Protein AF-A0AAZ1WVH1-F1 (afdb_monomer)

Nearest PDB structures (foldseek):
  5j67-assembly4_D  TM=9.670E-01  e=4.099E-16  Homo sapiens
  5j67-assembly2_B  TM=9.734E-01  e=7.441E-16  Homo sapiens
  5j67-assembly3_C  TM=9.532E-01  e=3.360E-16  Homo sapiens

Mean predicted aligned error: 15.6 Å

Sequence (245 aa):
MPHITPLSPPKTPPEATEQGIGGGGRRELKSLPFISYLSALQKSQLLSDDMVNGVEIRCEEKGSCPAGCHLCRSGNGRTGEQPSPIPVLLEVSRVVPLYSLVQDNITKEALKSATMSSYWCAGKGDVIDNWCRCDLSAFSKDGLPNCSPLRQPILRLSPYLEPSSTMVALEWMDVEPLIGCKVSDYIIQHKRVEDPSEVMYCWNTDEPCFRSSWSERLLFFQNGDEAMSERKMRDFTDRYKNKDV

Radius of gyration: 32.15 Å; Cα contacts (8 Å, |Δi|>4): 216; chains: 1; bounding box: 96×82×67 Å

InterPro domains:
  IPR026995 Astrotactin [PTHR16592] (23-198)
  IPR045574 Astrotactin-1/2, Fn3 domain [PF19743] (151-199)

Organism: Oreochromis aureus (NCBI:txid47969)

Solvent-accessible surface area (backbone atoms only — not comparable to full-atom values): 16494 Å² total; per-residue (Å²): 137,87,89,84,83,86,83,81,84,84,79,87,80,81,92,79,80,92,77,92,78,88,87,77,84,83,72,72,87,69,85,70,56,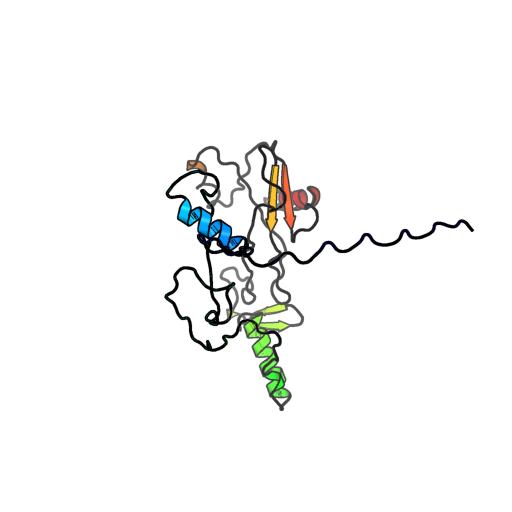67,70,58,49,52,53,49,49,62,69,54,44,86,73,68,76,74,88,63,64,91,69,81,91,86,85,85,81,86,52,60,54,39,63,90,46,78,85,68,58,62,94,74,85,73,85,61,79,34,88,72,50,70,87,57,92,84,77,84,92,77,87,77,67,73,48,75,76,47,84,53,67,68,62,20,53,53,45,45,50,51,50,48,6,44,73,39,9,68,60,32,26,46,70,52,95,54,31,49,51,52,40,87,90,25,43,46,98,87,69,44,83,55,19,32,81,80,59,84,69,61,80,40,71,35,94,88,45,82,69,54,100,46,37,44,38,38,31,34,56,80,55,59,51,92,46,25,53,77,75,88,78,84,92,83,84,78,78,90,77,91,51,86,81,64,64,68,66,61,80,78,45,101,59,81,74,78,82,79,90,80,87,55,53,77,43,44,23,59,70,82,48,77,69,60,51,70,68,67,52,45,59,57,55,54,63,65,70,69,67,84,122

Secondary structure (DSSP, 8-state):
----PPPPPPPPPPP--------S------PPPHHHHHHHHHHHTTSS-GGGTT-------SSPPPTT-SSS--TT--S---SSPPP----------GGGG--SHHHHHHHHHHHHHHHHSTTSEEEETTEEEE-GGGB-TTS-B-SSPPPPP--EE-TTS--BTTEEEEEE-----SSS-------------SSGGGGGGGSSSSS--------SEEEEEETT-SPPPHHHHHHHHHHHHT---

pLDDT: mean 73.43, std 22.88, range [30.41, 97.62]

Foldseek 3Di:
DDDDDDDDDDDDDDDDDDDDDDDDDPPDPPDDDPVRVLVVCVVVVVPDDCPSPPDDDDDDDDWDDELPDPPPDDPVPPPDNDNDTDDGDDDDPDDDDPLVVDPDPVVSVVVVQQVCLCPAQVSQATFDPQETDGHPVQADPVRHGRRGPQDDWDKDWDPVDDDDPAETEIETEDRDDSGYDDDPDDDDDDDDDPDPVCPPPCPPDPDRPDDDDGRHDYWYDYPNDPTDDVVVVVVVVVVVVPPPD

Structure (mmCIF, N/CA/C/O backbone):
data_AF-A0AAZ1WVH1-F1
#
_entry.id   AF-A0AAZ1WVH1-F1
#
loop_
_atom_site.group_PDB
_atom_site.id
_atom_site.type_symbol
_atom_site.label_atom_id
_atom_site.label_alt_id
_atom_site.label_comp_id
_atom_site.label_asym_id
_atom_site.label_entity_id
_atom_site.label_seq_id
_atom_site.pdbx_PDB_ins_code
_atom_site.Cartn_x
_atom_site.Cartn_y
_atom_site.Cartn_z
_atom_site.occupancy
_atom_site.B_iso_or_equiv
_atom_site.auth_seq_id
_atom_site.auth_comp_id
_atom_site.auth_asym_id
_atom_site.auth_atom_id
_atom_site.pdbx_PDB_model_num
ATOM 1 N N . MET A 1 1 ? -21.947 -58.838 19.245 1.00 44.97 1 MET A N 1
ATOM 2 C CA . MET A 1 1 ? -23.117 -58.620 20.128 1.00 44.97 1 MET A CA 1
ATOM 3 C C . MET A 1 1 ? -22.647 -57.765 21.295 1.00 44.97 1 MET A C 1
ATOM 5 O O . MET A 1 1 ? -21.579 -58.082 21.806 1.00 44.97 1 MET A O 1
ATOM 9 N N . PRO A 1 2 ? -23.320 -56.641 21.600 1.00 34.97 2 PRO A N 1
ATOM 10 C CA . PRO A 1 2 ? -24.734 -56.611 21.981 1.00 34.97 2 PRO A CA 1
ATOM 11 C C . PRO A 1 2 ? -25.662 -55.816 21.044 1.00 34.97 2 PRO A C 1
ATOM 13 O O . PRO A 1 2 ? -25.228 -55.007 20.231 1.00 34.97 2 PRO A O 1
ATOM 16 N N . HIS A 1 3 ? -26.950 -56.135 21.183 1.00 32.94 3 HIS A N 1
ATOM 17 C CA . HIS A 1 3 ? -28.139 -55.509 20.601 1.00 32.94 3 HIS A CA 1
ATOM 18 C C . HIS A 1 3 ? -28.496 -54.197 21.307 1.00 32.94 3 HIS A C 1
ATOM 20 O O . HIS A 1 3 ? -28.507 -54.195 22.534 1.00 32.94 3 HIS A O 1
ATOM 26 N N . ILE A 1 4 ? -28.952 -53.183 20.556 1.00 37.81 4 ILE A N 1
ATOM 27 C CA . ILE A 1 4 ? -30.008 -52.248 20.992 1.00 37.81 4 ILE A CA 1
ATOM 28 C C . ILE A 1 4 ? -30.896 -51.908 19.781 1.00 37.81 4 ILE A C 1
ATOM 30 O O . ILE A 1 4 ? -30.413 -51.531 18.716 1.00 37.81 4 ILE A O 1
ATOM 34 N N . THR A 1 5 ? -32.199 -52.106 19.959 1.00 41.28 5 THR A N 1
ATOM 35 C CA . THR A 1 5 ? -33.291 -51.955 18.987 1.00 41.28 5 THR A CA 1
ATOM 36 C C . THR A 1 5 ? -33.707 -50.482 18.831 1.00 41.28 5 THR A C 1
ATOM 38 O O . THR A 1 5 ? -33.878 -49.816 19.853 1.00 41.28 5 THR A O 1
ATOM 41 N N . PRO A 1 6 ? -33.946 -49.952 17.615 1.00 38.84 6 PRO A N 1
ATOM 42 C CA . PRO A 1 6 ? -34.505 -48.609 17.450 1.00 38.84 6 PRO A CA 1
ATOM 43 C C . PRO A 1 6 ? -36.016 -48.575 17.721 1.00 38.84 6 PRO A C 1
ATOM 45 O O . PRO A 1 6 ? -36.785 -49.341 17.139 1.00 38.84 6 PRO A O 1
ATOM 48 N N . LEU A 1 7 ? -36.425 -47.661 18.601 1.00 37.22 7 LEU A N 1
ATOM 49 C CA . LEU A 1 7 ? -37.814 -47.314 18.903 1.00 37.22 7 LEU A CA 1
ATOM 50 C C . LEU A 1 7 ? -38.472 -46.585 17.719 1.00 37.22 7 LEU A C 1
ATOM 52 O O . LEU A 1 7 ? -37.896 -45.684 17.113 1.00 37.22 7 LEU A O 1
ATOM 56 N N . SER A 1 8 ? -39.700 -46.997 17.418 1.00 44.59 8 SER A N 1
ATOM 57 C CA . SER A 1 8 ? -40.592 -46.484 16.375 1.00 44.59 8 SER A CA 1
ATOM 58 C C . SER A 1 8 ? -40.999 -45.010 16.564 1.00 44.59 8 SER A C 1
ATOM 60 O O . SER A 1 8 ? -41.117 -44.552 17.704 1.00 44.59 8 SER A O 1
ATOM 62 N N . PRO A 1 9 ? -41.279 -44.274 15.468 1.00 42.91 9 PRO A N 1
ATOM 63 C CA . PRO A 1 9 ? -41.595 -42.849 15.518 1.00 42.91 9 PRO A CA 1
ATOM 64 C C . PRO A 1 9 ? -42.998 -42.569 16.093 1.00 42.91 9 PRO A C 1
ATOM 66 O O . PRO A 1 9 ? -43.942 -43.318 15.817 1.00 42.91 9 PRO A O 1
ATOM 69 N N . PRO A 1 10 ? -43.171 -41.483 16.869 1.00 38.56 10 PRO A N 1
ATOM 70 C CA . PRO A 1 10 ? -44.477 -41.054 17.348 1.00 38.56 10 PRO A CA 1
ATOM 71 C C . PRO A 1 10 ? -45.335 -40.436 16.231 1.00 38.56 10 PRO A C 1
ATOM 73 O O . PRO A 1 10 ? -44.847 -39.810 15.293 1.00 38.56 10 PRO A O 1
ATOM 76 N N . LYS A 1 11 ? -46.642 -40.665 16.377 1.00 39.91 11 LYS A N 1
ATOM 77 C CA . LYS A 1 11 ? -47.747 -40.396 15.447 1.00 39.91 11 LYS A CA 1
ATOM 78 C C . LYS A 1 11 ? -47.922 -38.909 15.110 1.00 39.91 11 LYS A C 1
ATOM 80 O O . LYS A 1 11 ? -47.805 -38.051 15.981 1.00 39.91 11 LYS A O 1
ATOM 85 N N . THR A 1 12 ? -48.302 -38.641 13.863 1.00 39.22 12 THR A N 1
ATOM 86 C CA . THR A 1 12 ? -48.814 -37.354 13.373 1.00 39.22 12 THR A CA 1
ATOM 87 C C . THR A 1 12 ? -50.104 -36.945 14.105 1.00 39.22 12 THR A C 1
ATOM 89 O O . THR A 1 12 ? -51.026 -37.760 14.198 1.00 39.22 12 THR A O 1
ATOM 92 N N . PRO A 1 13 ? -50.214 -35.702 14.608 1.00 36.41 13 PRO A N 1
ATOM 93 C CA . PRO A 1 13 ? -51.485 -35.121 15.034 1.00 36.41 13 PRO A CA 1
ATOM 94 C C . PRO A 1 13 ? -52.274 -34.522 13.849 1.00 36.41 13 PRO A C 1
ATOM 96 O O . PRO A 1 13 ? -51.690 -34.257 12.796 1.00 36.41 13 PRO A O 1
ATOM 99 N N . PRO A 1 14 ? -53.599 -34.335 14.007 1.00 35.44 14 PRO A N 1
ATOM 100 C CA . PRO A 1 14 ? -54.533 -34.135 12.906 1.00 35.44 14 PRO A CA 1
ATOM 101 C C . PRO A 1 14 ? -54.567 -32.696 12.384 1.00 35.44 14 PRO A C 1
ATOM 103 O O . PRO A 1 14 ? -54.296 -31.732 13.099 1.00 35.44 14 PRO A O 1
ATOM 106 N N . GLU A 1 15 ? -54.964 -32.592 11.120 1.00 31.33 15 GLU A N 1
ATOM 107 C CA . GLU A 1 15 ? -55.335 -31.373 10.411 1.00 31.33 15 GLU A CA 1
ATOM 108 C C . GLU A 1 15 ? -56.476 -30.654 11.151 1.00 31.33 15 GLU A C 1
ATOM 110 O O . GLU A 1 15 ? -57.548 -31.222 11.369 1.00 31.33 15 GLU A O 1
ATOM 115 N N . ALA A 1 16 ? -56.226 -29.412 11.575 1.00 31.92 16 ALA A N 1
ATOM 116 C CA . ALA A 1 16 ? -57.221 -28.537 12.179 1.00 31.92 16 ALA A CA 1
ATOM 117 C C . ALA A 1 16 ? -57.517 -27.381 11.220 1.00 31.92 16 ALA A C 1
ATOM 119 O O . ALA A 1 16 ? -56.652 -26.576 10.879 1.00 31.92 16 ALA A O 1
ATOM 120 N N . THR A 1 17 ? -58.773 -27.373 10.801 1.00 32.91 17 THR A N 1
ATOM 121 C CA . THR A 1 17 ? -59.491 -26.430 9.951 1.00 32.91 17 THR A CA 1
ATOM 122 C C . THR A 1 17 ? -59.239 -24.955 10.256 1.00 32.91 17 THR A C 1
ATOM 124 O O . THR A 1 17 ? -59.188 -24.515 11.403 1.00 32.91 17 THR A O 1
ATOM 127 N N . GLU A 1 18 ? -59.187 -24.201 9.165 1.00 38.22 18 GLU A N 1
ATOM 128 C CA . GLU A 1 18 ? -59.219 -22.751 9.05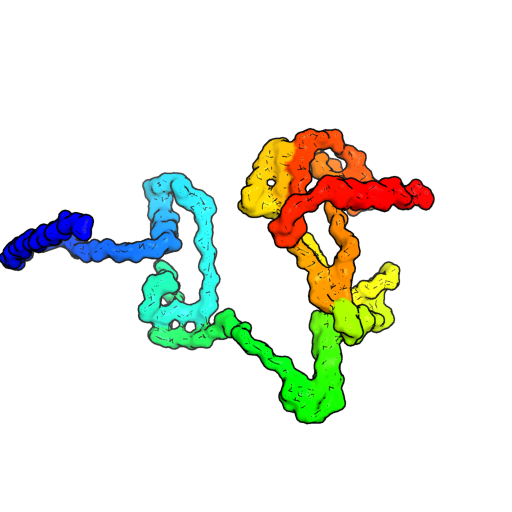2 1.00 38.22 18 GLU A CA 1
ATOM 129 C C . GLU A 1 18 ? -60.408 -22.132 9.817 1.00 38.22 18 GLU A C 1
ATOM 131 O O . GLU A 1 18 ? -61.570 -22.405 9.518 1.00 38.22 18 GLU A O 1
ATOM 136 N N . GLN A 1 19 ? -60.123 -21.264 10.792 1.00 31.00 19 GLN A N 1
ATOM 137 C CA . GLN A 1 19 ? -61.074 -20.273 11.300 1.00 31.00 19 GLN A CA 1
ATOM 138 C C . GLN A 1 19 ? -60.358 -18.931 11.445 1.00 31.00 19 GLN A C 1
ATOM 140 O O . GLN A 1 19 ? -59.490 -18.744 12.298 1.00 31.00 19 GLN A O 1
ATOM 145 N N . GLY A 1 20 ? -60.713 -18.002 10.558 1.00 33.12 20 GLY A N 1
ATOM 146 C CA . GLY A 1 20 ? -60.249 -16.625 10.585 1.00 33.12 20 GLY A CA 1
ATOM 147 C C . GLY A 1 20 ? -60.907 -15.822 11.704 1.00 33.12 20 GLY A C 1
ATOM 148 O O . GLY A 1 20 ? -62.129 -15.786 11.818 1.00 33.12 20 GLY A O 1
ATOM 149 N N . ILE A 1 21 ? -60.081 -15.118 12.478 1.00 31.41 21 ILE A N 1
ATOM 150 C CA . ILE A 1 21 ? -60.452 -13.944 13.275 1.00 31.41 21 ILE A CA 1
ATOM 151 C C . ILE A 1 21 ? -59.329 -12.919 13.065 1.00 31.41 21 ILE A C 1
ATOM 153 O O . ILE A 1 21 ? -58.150 -13.234 13.211 1.00 31.41 21 ILE A O 1
ATOM 157 N N . GLY A 1 22 ? -59.703 -11.727 12.597 1.00 30.48 22 GLY A N 1
ATOM 158 C CA . GLY A 1 22 ? -58.794 -10.728 12.043 1.00 30.48 22 GLY A CA 1
ATOM 159 C C . GLY A 1 22 ? -57.953 -9.937 13.048 1.00 30.48 22 GLY A C 1
ATOM 160 O O . GLY A 1 22 ? -58.191 -9.948 14.251 1.00 30.48 22 GLY A O 1
ATOM 161 N N . GLY A 1 23 ? -57.008 -9.174 12.486 1.00 32.97 23 GLY A N 1
ATOM 162 C CA . GLY A 1 23 ? -56.299 -8.085 13.161 1.00 32.97 23 GLY A CA 1
ATOM 163 C C . GLY A 1 23 ? -54.812 -8.348 13.401 1.00 32.97 23 GLY A C 1
ATOM 164 O O . GLY A 1 23 ? -54.442 -9.075 14.312 1.00 32.97 23 GLY A O 1
ATOM 165 N N . GLY A 1 24 ? -53.955 -7.676 12.625 1.00 30.41 24 GLY A N 1
ATOM 166 C CA . GLY A 1 24 ? -52.512 -7.592 12.871 1.00 30.41 24 GLY A CA 1
ATOM 167 C C . GLY A 1 24 ? -51.693 -8.494 11.956 1.00 30.41 24 GLY A C 1
ATOM 168 O O . GLY A 1 24 ? -51.558 -9.689 12.196 1.00 30.41 24 GLY A O 1
ATOM 169 N N . GLY A 1 25 ? -51.128 -7.909 10.896 1.00 33.22 25 GLY A N 1
ATOM 170 C CA . GLY A 1 25 ? -50.245 -8.610 9.971 1.00 33.22 25 GLY A CA 1
ATOM 171 C C . GLY A 1 25 ? -49.156 -9.364 10.728 1.00 33.22 25 GLY A C 1
ATOM 172 O O . GLY A 1 25 ? -48.362 -8.752 11.444 1.00 33.22 25 GLY A O 1
ATOM 173 N N . ARG A 1 26 ? -49.136 -10.692 10.555 1.00 38.31 26 ARG A N 1
ATOM 174 C CA . ARG A 1 26 ? -48.003 -11.558 10.884 1.00 38.31 26 ARG A CA 1
ATOM 175 C C . ARG A 1 26 ? -46.759 -10.916 10.278 1.00 38.31 26 ARG A C 1
ATOM 177 O O . ARG A 1 26 ? -46.493 -11.057 9.088 1.00 38.31 26 ARG A O 1
ATOM 184 N N . ARG A 1 27 ? -46.011 -10.169 11.087 1.00 52.97 27 ARG A N 1
ATOM 185 C CA . ARG A 1 27 ? -44.637 -9.824 10.753 1.00 52.97 27 ARG A CA 1
ATOM 186 C C . ARG A 1 27 ? -43.912 -11.157 10.810 1.00 52.97 27 ARG A C 1
ATOM 188 O O . ARG A 1 27 ? -43.687 -11.682 11.896 1.00 52.97 27 ARG A O 1
ATOM 195 N N . GLU A 1 28 ? -43.648 -11.749 9.648 1.00 45.41 28 GLU A N 1
ATOM 196 C CA . GLU A 1 28 ? -42.599 -12.757 9.538 1.00 45.41 28 GLU A CA 1
ATOM 197 C C . GLU A 1 28 ? -41.409 -12.257 10.353 1.00 45.41 28 GLU A C 1
ATOM 199 O O . GLU A 1 28 ? -41.018 -11.091 10.221 1.00 45.41 28 GLU A O 1
ATOM 204 N N . LEU A 1 29 ? -40.870 -13.110 11.223 1.00 48.12 29 LEU A N 1
ATOM 205 C CA . LEU A 1 29 ? -39.620 -12.851 11.925 1.00 48.12 29 LEU A CA 1
ATOM 206 C C . LEU A 1 29 ? -38.504 -12.847 10.875 1.00 48.12 29 LEU A C 1
ATOM 208 O O . LEU A 1 29 ? -37.787 -13.826 10.696 1.00 48.12 29 LEU A O 1
ATOM 212 N N . LYS A 1 30 ? -38.414 -11.763 10.105 1.00 65.88 30 LYS A N 1
ATOM 213 C CA . LYS A 1 30 ? -37.333 -11.537 9.159 1.00 65.88 30 LYS A CA 1
ATOM 214 C C . LYS A 1 30 ? -36.098 -11.297 10.005 1.00 65.88 30 LYS A C 1
ATOM 216 O O . LYS A 1 30 ? -36.039 -10.319 10.750 1.00 65.88 30 LYS A O 1
ATOM 221 N N . SER A 1 31 ? -35.152 -12.225 9.940 1.00 79.81 31 SER A N 1
ATOM 222 C CA . SER A 1 31 ? -33.834 -12.036 10.528 1.00 79.81 31 SER A CA 1
ATOM 223 C C . SER A 1 31 ? -33.244 -10.735 9.981 1.00 79.81 31 SER A C 1
ATOM 225 O O . SER A 1 31 ? -33.244 -10.487 8.775 1.00 79.81 31 SER A O 1
ATOM 227 N N . LEU A 1 32 ? -32.809 -9.859 10.884 1.00 84.25 32 LEU A N 1
ATOM 228 C CA . LEU A 1 32 ? -32.214 -8.576 10.529 1.00 84.25 32 LEU A CA 1
ATOM 229 C C . LEU A 1 32 ? -30.688 -8.720 10.518 1.00 84.25 32 LEU A C 1
ATOM 231 O O . LEU A 1 32 ? -30.135 -9.268 11.475 1.00 84.25 32 LEU A O 1
ATOM 235 N N . PRO A 1 33 ? -29.986 -8.217 9.485 1.00 90.06 33 PRO A N 1
ATOM 236 C CA . PRO A 1 33 ? -28.535 -8.109 9.523 1.00 90.06 33 PRO A CA 1
ATOM 237 C C . PRO A 1 33 ? -28.082 -7.258 10.712 1.00 90.06 33 PRO A C 1
ATOM 239 O O . PRO A 1 33 ? -28.724 -6.260 11.047 1.00 90.06 33 PRO A O 1
ATOM 242 N N . PHE A 1 34 ? -26.948 -7.615 11.317 1.00 91.06 34 PHE A N 1
ATOM 243 C CA . PHE A 1 34 ? -26.428 -6.938 12.509 1.00 91.06 34 PHE A CA 1
ATOM 244 C C . PHE A 1 34 ? -26.272 -5.420 12.316 1.00 91.06 34 PHE A C 1
ATOM 246 O O . PHE A 1 34 ? -26.728 -4.637 13.147 1.00 91.06 34 PHE A O 1
ATOM 253 N N . ILE A 1 35 ? -25.721 -4.993 11.175 1.00 90.75 35 ILE A N 1
ATOM 254 C CA . ILE A 1 35 ? -25.570 -3.569 10.838 1.00 90.75 35 ILE A CA 1
ATOM 255 C C . ILE A 1 35 ? -26.920 -2.843 10.732 1.00 90.75 35 ILE A C 1
ATOM 257 O O . ILE A 1 35 ? -27.055 -1.704 11.176 1.00 90.75 35 ILE A O 1
ATOM 261 N N . SER A 1 36 ? -27.946 -3.509 10.194 1.00 88.12 36 SER A N 1
ATOM 262 C CA . SER A 1 36 ? -29.297 -2.954 10.089 1.00 88.12 36 SER A CA 1
ATOM 263 C C . SER A 1 36 ? -29.962 -2.839 11.460 1.00 88.12 36 SER A C 1
ATOM 265 O O . SER A 1 36 ? -30.655 -1.857 11.714 1.00 88.12 36 SER A O 1
ATOM 267 N N . TYR A 1 37 ? -29.722 -3.808 12.349 1.00 87.81 37 TYR A N 1
ATOM 268 C CA . TYR A 1 37 ? -30.182 -3.773 13.736 1.00 87.81 37 TYR A CA 1
ATOM 269 C C . TYR A 1 37 ? -29.554 -2.606 14.511 1.00 87.81 37 TYR A C 1
ATOM 271 O O . TYR A 1 37 ? -30.287 -1.799 15.079 1.00 87.81 37 TYR A O 1
ATOM 279 N N . LEU A 1 38 ? -28.225 -2.446 14.458 1.00 87.94 38 LEU A N 1
ATOM 280 C CA . LEU A 1 38 ? -27.538 -1.317 15.098 1.00 87.94 38 LEU A CA 1
ATOM 281 C C . LEU A 1 38 ? -27.995 0.032 14.533 1.00 87.94 38 LEU A C 1
ATOM 283 O O . LEU A 1 38 ? -28.307 0.939 15.299 1.00 87.94 38 LEU A O 1
ATOM 287 N N . SER A 1 39 ? -28.116 0.152 13.207 1.00 87.19 39 SER A N 1
ATOM 288 C CA . SER A 1 39 ? -28.611 1.381 12.575 1.00 87.19 39 SER A CA 1
ATOM 289 C C . SER A 1 39 ? -30.039 1.724 13.015 1.00 87.19 39 SER A C 1
ATOM 291 O O . SER A 1 39 ? -30.358 2.895 13.225 1.00 87.19 39 SER A O 1
ATOM 293 N N . ALA A 1 40 ? -30.909 0.721 13.175 1.00 85.12 40 ALA A N 1
ATOM 294 C CA . ALA A 1 40 ? -32.262 0.926 13.680 1.00 85.12 40 ALA A CA 1
ATOM 295 C C . ALA A 1 40 ? -32.259 1.387 15.145 1.00 85.12 40 ALA A C 1
ATOM 297 O O . ALA A 1 40 ? -32.973 2.336 15.466 1.00 85.12 40 ALA A O 1
ATOM 298 N N . LEU A 1 41 ? -31.421 0.780 15.997 1.00 85.50 41 LEU A N 1
ATOM 299 C CA . LEU A 1 41 ? -31.255 1.200 17.390 1.00 85.50 41 LEU A CA 1
ATOM 300 C C . LEU A 1 41 ? -30.778 2.652 17.487 1.00 85.50 41 LEU A C 1
ATOM 302 O O . LEU A 1 41 ? -31.421 3.441 18.173 1.00 85.50 41 LEU A O 1
ATOM 306 N N . GLN A 1 42 ? -29.746 3.031 16.728 1.00 83.31 42 GLN A N 1
ATOM 307 C CA . GLN A 1 42 ? -29.237 4.407 16.672 1.00 83.31 42 GLN A CA 1
ATOM 308 C C . GLN A 1 42 ? -30.296 5.416 16.203 1.00 83.31 42 GLN A C 1
ATOM 310 O O . GLN A 1 42 ? -30.400 6.510 16.748 1.00 83.31 42 GLN A O 1
ATOM 315 N N . LYS A 1 43 ? -31.134 5.054 15.221 1.00 79.00 43 LYS A N 1
ATOM 316 C CA . LYS A 1 43 ? -32.250 5.907 14.765 1.00 79.00 43 LYS A CA 1
ATOM 317 C C . LYS A 1 43 ? -33.373 6.016 15.800 1.00 79.00 43 LYS A C 1
ATOM 319 O O . LYS A 1 43 ? -34.019 7.055 15.886 1.00 79.00 43 LYS A O 1
ATOM 324 N N . SER A 1 44 ? -33.618 4.954 16.569 1.00 77.19 44 SER A N 1
ATOM 325 C CA . SER A 1 44 ? -34.604 4.944 17.660 1.00 77.19 44 SER A CA 1
ATOM 326 C C . SER A 1 44 ? -34.098 5.584 18.956 1.00 77.19 44 SER A C 1
ATOM 328 O O . SER A 1 44 ? -34.900 5.906 19.829 1.00 77.19 44 SER A O 1
ATOM 330 N N . GLN A 1 45 ? -32.785 5.817 19.057 1.00 61.12 45 GLN A N 1
ATOM 331 C CA . GLN A 1 45 ? -32.082 6.344 20.229 1.00 61.12 45 GLN A CA 1
ATOM 332 C C . GLN A 1 45 ? -32.520 7.761 20.638 1.00 61.12 45 GLN A C 1
ATOM 334 O O . GLN A 1 45 ? -32.147 8.235 21.704 1.00 61.12 45 GLN A O 1
ATOM 339 N N . LEU A 1 46 ? -33.384 8.416 19.853 1.00 56.06 46 LEU A N 1
ATOM 340 C CA . LEU A 1 46 ? -34.112 9.609 20.290 1.00 56.06 46 LEU A CA 1
ATOM 341 C C . LEU A 1 46 ? -35.072 9.351 21.472 1.00 56.06 46 LEU A C 1
ATOM 343 O O . LEU A 1 46 ? -35.626 10.319 21.987 1.00 56.06 46 LEU A O 1
ATOM 347 N N . LEU A 1 47 ? -35.309 8.096 21.894 1.00 58.06 47 LEU A N 1
ATOM 348 C CA . LEU A 1 47 ? -36.327 7.785 22.909 1.00 58.06 47 LEU A CA 1
ATOM 349 C C . LEU A 1 47 ? -35.880 6.989 24.152 1.00 58.06 47 LEU A C 1
ATOM 351 O O . LEU A 1 47 ? -36.620 7.054 25.129 1.00 58.06 47 LEU A O 1
ATOM 355 N N . SER A 1 48 ? -34.719 6.314 24.198 1.00 62.97 48 SER A N 1
ATOM 356 C CA . SER A 1 48 ? -34.158 5.761 25.458 1.00 62.97 48 SER A CA 1
ATOM 357 C C . SER A 1 48 ? -32.832 4.997 25.272 1.00 62.97 48 SER A C 1
ATOM 359 O O . SER A 1 48 ? -32.788 4.064 24.471 1.00 62.97 48 SER A O 1
ATOM 361 N N . ASP A 1 49 ? -31.854 5.315 26.129 1.00 61.72 49 ASP A N 1
ATOM 362 C CA . ASP A 1 49 ? -30.675 4.531 26.565 1.00 61.72 49 ASP A CA 1
ATOM 363 C C . ASP A 1 49 ? -29.306 4.710 25.847 1.00 61.72 49 ASP A C 1
ATOM 365 O O . ASP A 1 49 ? -29.186 4.768 24.619 1.00 61.72 49 ASP A O 1
ATOM 369 N N . ASP A 1 50 ? -28.247 4.765 26.668 1.00 68.31 50 ASP A N 1
ATOM 370 C CA . ASP A 1 50 ? -26.836 5.051 26.329 1.00 68.31 50 ASP A CA 1
ATOM 371 C C . ASP A 1 50 ? -26.107 3.874 25.644 1.00 68.31 50 ASP A C 1
ATOM 373 O O . ASP A 1 50 ? -24.955 3.994 25.230 1.00 68.31 50 ASP A O 1
ATOM 377 N N . MET A 1 51 ? -26.769 2.724 25.484 1.00 75.56 51 MET A N 1
ATOM 378 C CA . MET A 1 51 ? -26.142 1.451 25.094 1.00 75.56 51 MET A CA 1
ATOM 379 C C . MET A 1 51 ? -25.477 1.449 23.703 1.00 75.56 51 MET A C 1
ATOM 381 O O . MET A 1 51 ? -24.558 0.667 23.470 1.00 75.56 51 MET A O 1
ATOM 385 N N . VAL A 1 52 ? -25.924 2.296 22.768 1.00 82.31 52 VAL A N 1
ATOM 386 C CA . VAL A 1 52 ? -25.317 2.421 21.423 1.00 82.31 52 VAL A CA 1
ATOM 387 C C . VAL A 1 52 ? -24.655 3.785 21.194 1.00 82.31 52 VAL A C 1
ATOM 389 O O . VAL A 1 52 ? -24.375 4.170 20.057 1.00 82.31 52 VAL A O 1
ATOM 392 N N . ASN A 1 53 ? -24.394 4.521 22.280 1.00 84.00 53 ASN A N 1
ATOM 393 C CA . ASN A 1 53 ? -23.647 5.774 22.251 1.00 84.00 53 ASN A CA 1
ATOM 394 C C . ASN A 1 53 ? -22.189 5.519 21.817 1.00 84.00 53 ASN A C 1
ATOM 396 O O . ASN A 1 53 ? -21.574 4.530 22.209 1.00 84.00 53 ASN A O 1
ATOM 400 N N . GLY A 1 54 ? -21.645 6.386 20.963 1.00 85.38 54 GLY A N 1
ATOM 401 C CA . GLY A 1 54 ? -20.293 6.249 20.405 1.00 85.38 54 GLY A CA 1
ATOM 402 C C . GLY A 1 54 ? -20.142 5.252 19.247 1.00 85.38 54 GLY A C 1
ATOM 403 O O . GLY A 1 54 ? -19.077 5.202 18.635 1.00 85.38 54 GLY A O 1
ATOM 404 N N . VAL A 1 55 ? -21.182 4.490 18.889 1.00 89.88 55 VAL A N 1
ATOM 405 C CA . VAL A 1 55 ? -21.161 3.671 17.668 1.00 89.88 55 VAL A CA 1
ATOM 406 C C . VAL A 1 55 ? -21.272 4.595 16.450 1.00 89.88 55 VAL A C 1
ATOM 408 O O . VAL A 1 55 ? -22.151 5.450 16.389 1.00 89.88 55 VAL A O 1
ATOM 411 N N . GLU A 1 56 ? -20.421 4.408 15.444 1.00 91.00 56 GLU A N 1
ATOM 412 C CA . GLU A 1 56 ? -20.488 5.138 14.175 1.00 91.00 56 GLU A CA 1
ATOM 413 C C . GLU A 1 56 ? -20.503 4.146 13.006 1.00 91.00 56 GLU A C 1
ATOM 415 O O . GLU A 1 56 ? -19.635 3.281 12.901 1.00 91.00 56 GLU A O 1
ATOM 420 N N . ILE A 1 57 ? -21.496 4.263 12.118 1.00 89.88 57 ILE A N 1
ATOM 421 C CA . ILE A 1 57 ? -21.605 3.432 10.913 1.00 89.88 57 ILE A CA 1
ATOM 422 C C . ILE A 1 57 ? -21.212 4.279 9.703 1.00 89.88 57 ILE A C 1
ATOM 424 O O . ILE A 1 57 ? -21.923 5.217 9.342 1.00 89.88 57 ILE A O 1
ATOM 428 N N . ARG A 1 58 ? -20.103 3.920 9.050 1.00 91.69 58 ARG A N 1
ATOM 429 C CA . ARG A 1 58 ? -19.648 4.527 7.791 1.00 91.69 58 ARG A CA 1
ATOM 430 C C . ARG A 1 58 ? -19.762 3.517 6.655 1.00 91.69 58 ARG A C 1
ATOM 432 O O . ARG A 1 58 ? -19.221 2.419 6.752 1.00 91.69 58 ARG A O 1
ATOM 439 N N . CYS A 1 59 ? -20.466 3.895 5.590 1.00 90.50 59 CYS A N 1
ATOM 440 C CA . CYS A 1 59 ? -20.657 3.062 4.404 1.00 90.50 59 CYS A CA 1
ATOM 441 C C . CYS A 1 59 ? -19.949 3.685 3.200 1.00 90.50 59 CYS A C 1
ATOM 443 O O . CYS A 1 59 ? -20.116 4.873 2.933 1.00 90.50 59 CYS A O 1
ATOM 445 N N . GLU A 1 60 ? -19.244 2.857 2.437 1.00 91.31 60 GLU A N 1
ATOM 446 C CA . GLU A 1 60 ? -18.699 3.199 1.125 1.00 91.31 60 GLU A CA 1
ATOM 447 C C . GLU A 1 60 ? -19.250 2.207 0.098 1.00 91.31 60 GLU A C 1
ATOM 449 O O . GLU A 1 60 ? -19.264 0.999 0.336 1.00 91.31 60 GLU A O 1
ATOM 454 N N . GLU A 1 61 ? -19.729 2.708 -1.039 1.00 87.56 61 GLU A N 1
ATOM 455 C CA . GLU A 1 61 ? -20.355 1.892 -2.079 1.00 87.56 61 GLU A CA 1
ATOM 456 C C . GLU A 1 61 ? -19.533 1.960 -3.373 1.00 87.56 61 GLU A C 1
ATOM 458 O O . GLU A 1 61 ? -19.236 3.040 -3.888 1.00 87.56 61 GLU A O 1
ATOM 463 N N . LYS A 1 62 ? -19.173 0.791 -3.916 1.00 91.00 62 LYS A N 1
ATOM 464 C CA . LYS A 1 62 ? -18.556 0.648 -5.241 1.00 91.00 62 LYS A CA 1
ATOM 465 C C . LYS A 1 62 ? -19.579 0.051 -6.204 1.00 91.00 62 LYS A C 1
ATOM 467 O O . LYS A 1 62 ? -19.710 -1.165 -6.301 1.00 91.00 62 LYS A O 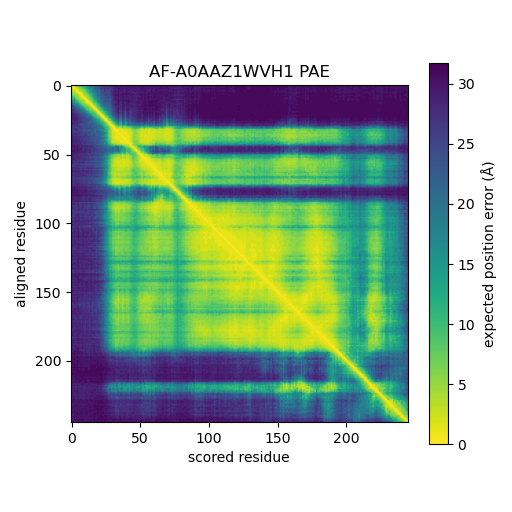1
ATOM 472 N N . GLY A 1 63 ? -20.258 0.930 -6.941 1.00 88.00 63 GLY A N 1
ATOM 473 C CA . GLY A 1 63 ? -21.348 0.570 -7.854 1.00 88.00 63 GLY A CA 1
ATOM 474 C C . GLY A 1 63 ? -22.682 0.434 -7.124 1.00 88.00 63 GLY A C 1
ATOM 475 O O . GLY A 1 63 ? -22.710 0.046 -5.967 1.00 88.00 63 GLY A O 1
ATOM 476 N N . SER A 1 64 ? -23.783 0.783 -7.790 1.00 87.12 64 SER A N 1
ATOM 477 C CA . SER A 1 64 ? -25.091 0.895 -7.132 1.00 87.12 64 SER A CA 1
ATOM 478 C C . SER A 1 64 ? -25.715 -0.460 -6.780 1.00 87.12 64 SER A C 1
ATOM 480 O O . SER A 1 64 ? -25.671 -1.403 -7.572 1.00 87.12 64 SER A O 1
ATOM 482 N N . CYS A 1 65 ? -26.367 -0.527 -5.620 1.00 87.19 65 CYS A N 1
ATOM 483 C CA . CYS A 1 65 ? -27.123 -1.684 -5.155 1.00 87.19 65 CYS A CA 1
ATOM 484 C C . CYS A 1 65 ? -28.270 -2.041 -6.129 1.00 87.19 65 CYS A C 1
ATOM 486 O O . CYS A 1 65 ? -29.131 -1.199 -6.405 1.00 87.19 65 CYS A O 1
ATOM 488 N N . PRO A 1 66 ? -28.333 -3.279 -6.655 1.00 87.19 66 PRO A N 1
ATOM 489 C CA . PRO A 1 66 ? -29.399 -3.687 -7.564 1.00 87.19 66 PRO A CA 1
ATOM 490 C C . PRO A 1 66 ? -30.736 -3.828 -6.828 1.00 87.19 66 PRO A C 1
ATOM 492 O O . PRO A 1 66 ? -30.783 -4.305 -5.695 1.00 87.19 66 PRO A O 1
ATOM 495 N N . ALA A 1 67 ? -31.842 -3.514 -7.510 1.00 82.75 67 ALA A N 1
ATOM 496 C CA . ALA A 1 67 ? -33.190 -3.555 -6.928 1.00 82.75 67 ALA A CA 1
ATOM 497 C C . ALA A 1 67 ? -33.593 -4.930 -6.342 1.00 82.75 67 ALA A C 1
ATOM 499 O O . ALA A 1 67 ? -34.419 -4.997 -5.432 1.00 82.75 67 ALA A O 1
ATOM 500 N N . GLY A 1 68 ? -32.998 -6.024 -6.833 1.00 84.38 68 GLY A N 1
ATOM 501 C CA . GLY A 1 68 ? -33.219 -7.382 -6.322 1.00 84.38 68 GLY A CA 1
ATOM 502 C C . GLY A 1 68 ? -32.456 -7.735 -5.035 1.00 84.38 68 GLY A C 1
ATOM 503 O O . GLY A 1 68 ? -32.683 -8.808 -4.483 1.00 84.38 68 GLY A O 1
ATOM 504 N N . CYS A 1 69 ? -31.553 -6.877 -4.546 1.00 87.31 69 CYS A N 1
ATOM 505 C CA . CYS A 1 69 ? -30.759 -7.138 -3.345 1.00 87.31 69 CYS A CA 1
ATOM 506 C C . CYS A 1 69 ? -31.267 -6.323 -2.149 1.00 87.31 69 CYS A C 1
ATOM 508 O O . CYS A 1 69 ? -31.195 -5.098 -2.124 1.00 87.31 69 CYS A O 1
ATOM 510 N N . HIS A 1 70 ? -31.738 -7.007 -1.105 1.00 86.12 70 HIS A N 1
ATOM 511 C CA . HIS A 1 70 ? -32.234 -6.351 0.110 1.00 86.12 70 HIS A CA 1
ATOM 512 C C . HIS A 1 70 ? -31.152 -6.064 1.162 1.00 86.12 70 HIS A C 1
ATOM 514 O O . HIS A 1 70 ? -31.433 -5.365 2.130 1.00 86.12 70 HIS A O 1
ATOM 520 N N . LEU A 1 71 ? -29.928 -6.579 0.986 1.00 87.31 71 LEU A N 1
ATOM 521 C CA . LEU A 1 71 ? -28.847 -6.438 1.971 1.00 87.31 71 LEU A CA 1
ATOM 522 C C . LEU A 1 71 ? -28.078 -5.119 1.837 1.00 87.31 71 LEU A C 1
ATOM 524 O O . LEU A 1 71 ? -27.706 -4.532 2.847 1.00 87.31 71 LEU A O 1
ATOM 528 N N . CYS A 1 72 ? -27.864 -4.639 0.609 1.00 87.25 72 CYS A N 1
ATOM 529 C CA . CYS A 1 72 ? -27.191 -3.361 0.349 1.00 87.25 72 CYS A CA 1
ATOM 530 C C . CYS A 1 72 ? -28.155 -2.169 0.269 1.00 87.25 72 CYS A C 1
ATOM 532 O O . CYS A 1 72 ? -27.724 -1.039 0.049 1.00 87.25 72 CYS A O 1
ATOM 534 N N . ARG A 1 73 ? -29.465 -2.396 0.447 1.00 82.69 73 ARG A N 1
ATOM 535 C CA . ARG A 1 73 ? -30.468 -1.333 0.378 1.00 82.69 73 ARG A CA 1
ATOM 536 C C . ARG A 1 73 ? -30.261 -0.369 1.545 1.00 82.69 73 ARG A C 1
ATOM 538 O O . ARG A 1 73 ? -30.585 -0.676 2.691 1.00 82.69 73 ARG A O 1
ATOM 545 N N . SER A 1 74 ? -29.759 0.825 1.250 1.00 72.44 74 SER A N 1
ATOM 546 C CA . SER A 1 74 ? -29.644 1.879 2.253 1.00 72.44 74 SER A CA 1
ATOM 547 C C . SER A 1 74 ? -31.032 2.420 2.612 1.00 72.44 74 SER A C 1
ATOM 549 O O . SER A 1 74 ? -31.831 2.770 1.740 1.00 72.44 74 SER A O 1
ATOM 551 N N . GLY A 1 75 ? -31.328 2.519 3.913 1.00 60.94 75 GLY A N 1
ATOM 552 C CA . GLY A 1 75 ? -32.621 2.971 4.450 1.00 60.94 75 GLY A CA 1
ATOM 553 C C . GLY A 1 75 ? -33.004 4.422 4.124 1.00 60.94 75 GLY A C 1
ATOM 554 O O . GLY A 1 75 ? -34.024 4.894 4.612 1.00 60.94 75 GLY A O 1
ATOM 555 N N . ASN A 1 76 ? -32.205 5.121 3.314 1.00 52.84 76 ASN A N 1
ATOM 556 C CA . ASN A 1 76 ? -32.526 6.430 2.754 1.00 52.84 76 ASN A CA 1
ATOM 557 C C . ASN A 1 76 ? -33.249 6.374 1.401 1.00 52.84 76 ASN A C 1
ATOM 559 O O . ASN A 1 76 ? -33.441 7.432 0.820 1.00 52.84 76 ASN A O 1
ATOM 563 N N . GLY A 1 77 ? -33.656 5.197 0.902 1.00 50.25 77 GLY A N 1
ATOM 564 C CA . GLY A 1 77 ? -34.779 4.993 -0.038 1.00 50.25 77 GLY A CA 1
ATOM 565 C C . GLY A 1 77 ? -34.899 5.890 -1.285 1.00 50.25 77 GLY A C 1
ATOM 566 O O . GLY A 1 77 ? -35.972 5.937 -1.878 1.00 50.25 77 GLY A O 1
ATOM 567 N N . ARG A 1 78 ? -33.869 6.653 -1.667 1.00 49.44 78 ARG A N 1
ATOM 568 C CA . ARG A 1 78 ? -33.970 7.722 -2.677 1.00 49.44 78 ARG A CA 1
ATOM 569 C C . ARG A 1 78 ? -32.760 7.858 -3.590 1.00 49.44 78 ARG A C 1
ATOM 571 O O . ARG A 1 78 ? -32.845 8.581 -4.575 1.00 49.44 78 ARG A O 1
ATOM 578 N N . THR A 1 79 ? -31.663 7.158 -3.335 1.00 52.38 79 THR A N 1
ATOM 579 C CA . THR A 1 79 ? -30.493 7.183 -4.219 1.00 52.38 79 THR A CA 1
ATOM 580 C C . THR A 1 79 ? -30.380 5.870 -4.976 1.00 52.38 79 THR A C 1
ATOM 582 O O . THR A 1 79 ? -29.705 4.947 -4.539 1.00 52.38 79 THR A O 1
ATOM 585 N N . GLY A 1 80 ? -31.055 5.811 -6.126 1.00 53.88 80 GLY A N 1
ATOM 586 C CA . GLY A 1 80 ? -30.608 4.965 -7.232 1.00 53.88 80 GLY A CA 1
ATOM 587 C C . GLY A 1 80 ? -31.043 3.503 -7.216 1.00 53.88 80 GLY A C 1
ATOM 588 O O . GLY A 1 80 ? -30.241 2.656 -7.594 1.00 53.88 80 GLY A O 1
ATOM 589 N N . GLU A 1 81 ? -32.299 3.194 -6.874 1.00 56.72 81 GLU A N 1
ATOM 590 C CA . GLU A 1 81 ? -32.892 1.901 -7.257 1.00 56.72 81 GLU A CA 1
ATOM 591 C C . GLU A 1 81 ? -33.048 1.847 -8.785 1.00 56.72 81 GLU A C 1
ATOM 593 O O . GLU A 1 81 ? -34.106 2.106 -9.352 1.00 56.72 81 GLU A O 1
ATOM 598 N N . GLN A 1 82 ? -31.939 1.578 -9.468 1.00 59.66 82 GLN A N 1
ATOM 599 C CA . GLN A 1 82 ? -31.906 1.251 -10.882 1.00 59.66 82 GLN A CA 1
ATOM 600 C C . GLN A 1 82 ? -32.255 -0.239 -11.023 1.00 59.66 82 GLN A C 1
ATOM 602 O O . GLN A 1 82 ? -31.672 -1.072 -10.321 1.00 59.66 82 GLN A O 1
ATOM 607 N N . PRO A 1 83 ? -33.184 -0.610 -11.924 1.00 66.50 83 PRO A N 1
ATOM 608 C CA . PRO A 1 83 ? -33.553 -2.010 -12.144 1.00 66.50 83 PRO A CA 1
ATOM 609 C C . PRO A 1 83 ? -32.364 -2.864 -12.620 1.00 66.50 83 PRO A C 1
ATOM 611 O O . PRO A 1 83 ? -32.364 -4.076 -12.421 1.00 66.50 83 PRO A O 1
ATOM 614 N N . SER A 1 84 ? -31.326 -2.233 -13.179 1.00 73.19 84 SER A N 1
ATOM 615 C CA . SER A 1 84 ? -30.067 -2.869 -13.572 1.00 73.19 84 SER A CA 1
ATOM 616 C C . SER A 1 84 ? -28.907 -1.862 -13.496 1.00 73.19 84 SER A C 1
ATOM 618 O O . SER A 1 84 ? -28.657 -1.147 -14.471 1.00 73.19 84 SER A O 1
ATOM 620 N N . PRO A 1 85 ? -28.212 -1.742 -12.353 1.00 81.81 85 PRO A N 1
ATOM 621 C CA . PRO A 1 85 ? -27.059 -0.855 -12.248 1.00 81.81 85 PRO A CA 1
ATOM 622 C C . PRO A 1 85 ? -25.909 -1.343 -13.142 1.00 81.81 85 PRO A C 1
ATOM 624 O O . PRO A 1 85 ? -25.726 -2.545 -13.337 1.00 81.81 85 PRO A O 1
ATOM 627 N N . ILE A 1 86 ? -25.130 -0.406 -13.689 1.00 88.12 86 ILE A N 1
ATOM 628 C CA . ILE A 1 86 ? -23.949 -0.726 -14.503 1.00 88.12 86 ILE A CA 1
ATOM 629 C C . ILE A 1 86 ? -22.861 -1.294 -13.573 1.00 88.12 86 ILE A C 1
ATOM 631 O O . ILE A 1 86 ? -22.503 -0.621 -12.602 1.00 88.12 86 ILE A O 1
ATOM 635 N N . PRO A 1 87 ? -22.318 -2.497 -13.844 1.00 90.44 87 PRO A N 1
ATOM 636 C CA . PRO A 1 87 ? -21.236 -3.062 -13.045 1.00 90.44 87 PRO A CA 1
ATOM 637 C C . PRO A 1 87 ? -20.003 -2.155 -13.044 1.00 90.44 87 PRO A C 1
ATOM 639 O O . PRO A 1 87 ? -19.603 -1.639 -14.088 1.00 90.44 87 PRO A O 1
ATOM 642 N N . VAL A 1 88 ? -19.375 -2.000 -11.879 1.00 94.44 88 VAL A N 1
ATOM 643 C CA . VAL A 1 88 ? -18.112 -1.264 -11.734 1.00 94.44 88 VAL A CA 1
ATOM 644 C C . VAL A 1 88 ? -16.961 -2.225 -11.458 1.00 94.44 88 VAL A C 1
ATOM 646 O O . VAL A 1 88 ? -17.165 -3.328 -10.952 1.00 94.44 88 VAL A O 1
ATOM 649 N N . LEU A 1 89 ? -15.737 -1.804 -11.776 1.00 96.25 89 LEU A N 1
ATOM 650 C CA . LEU A 1 89 ? -14.543 -2.581 -11.460 1.00 96.25 89 LEU A CA 1
ATOM 651 C C . LEU A 1 89 ? -14.359 -2.661 -9.938 1.00 96.25 89 LEU A C 1
ATOM 653 O O . LEU A 1 89 ? -14.117 -1.647 -9.283 1.00 96.25 89 LEU A O 1
ATOM 657 N N . LEU A 1 90 ? -14.459 -3.872 -9.389 1.00 95.31 90 LEU A N 1
ATOM 658 C CA . LEU A 1 90 ? -14.261 -4.125 -7.959 1.00 95.31 90 LEU A CA 1
ATOM 659 C C . LEU A 1 90 ? -12.826 -4.552 -7.652 1.00 95.31 90 LEU A C 1
ATOM 661 O O . LEU A 1 90 ? -12.208 -4.020 -6.731 1.00 95.31 90 LEU A O 1
ATOM 665 N N . GLU A 1 91 ? -12.299 -5.481 -8.446 1.00 96.12 91 GLU A N 1
ATOM 666 C CA . GLU A 1 91 ? -10.996 -6.100 -8.230 1.00 96.12 91 GLU A CA 1
ATOM 667 C C . GLU A 1 91 ? -10.313 -6.402 -9.568 1.00 96.12 91 GLU A C 1
ATOM 669 O O . GLU A 1 91 ? -10.958 -6.798 -10.541 1.00 96.12 91 GLU A O 1
ATOM 674 N N . VAL A 1 92 ? -8.989 -6.242 -9.600 1.00 96.81 92 VAL A N 1
ATOM 675 C CA . VAL A 1 92 ? -8.133 -6.712 -10.692 1.00 96.81 92 VAL A CA 1
ATOM 676 C C . VAL A 1 92 ? -7.468 -8.010 -10.241 1.00 96.81 92 VAL A C 1
ATOM 678 O O . VAL A 1 92 ? -6.500 -7.986 -9.489 1.00 96.81 92 VAL A O 1
ATOM 681 N N . SER A 1 93 ? -7.985 -9.147 -10.702 1.00 96.94 93 SER A N 1
ATOM 682 C CA . SER A 1 93 ? -7.518 -10.470 -10.257 1.00 96.94 93 SER A CA 1
ATOM 683 C C . SER A 1 93 ? -6.247 -10.949 -10.960 1.00 96.94 93 SER A C 1
ATOM 685 O O . SER A 1 93 ? -5.537 -11.818 -10.453 1.00 96.94 93 SER A O 1
ATOM 687 N N . ARG A 1 94 ? -5.963 -10.428 -12.160 1.00 96.75 94 ARG A N 1
ATOM 688 C CA . ARG A 1 94 ? -4.790 -10.789 -12.963 1.00 96.75 94 ARG A CA 1
ATOM 689 C C . ARG A 1 94 ? -4.295 -9.580 -13.737 1.00 96.75 94 ARG A C 1
ATOM 691 O O . ARG A 1 94 ? -5.085 -8.854 -14.334 1.00 96.75 94 ARG A O 1
ATOM 698 N N . VAL A 1 95 ? -2.978 -9.419 -13.770 1.00 96.56 95 VAL A N 1
ATOM 699 C CA . VAL A 1 95 ? -2.292 -8.407 -14.573 1.00 96.56 95 VAL A CA 1
ATOM 700 C C . VAL A 1 95 ? -1.268 -9.084 -15.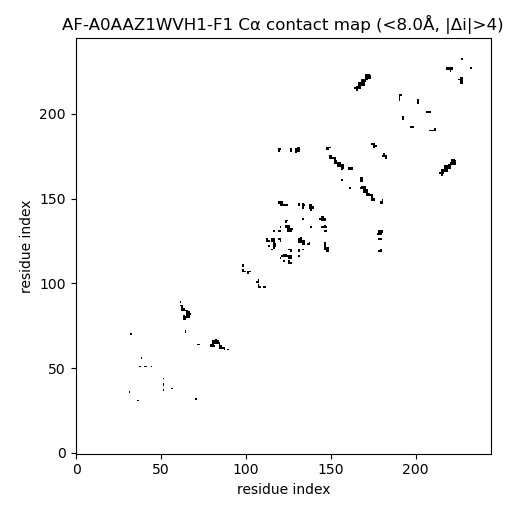471 1.00 96.56 95 VAL A C 1
ATOM 702 O O . VAL A 1 95 ? -0.606 -10.038 -15.067 1.00 96.56 95 VAL A O 1
ATOM 705 N N . VAL A 1 96 ? -1.149 -8.593 -16.700 1.00 96.88 96 VAL A N 1
ATOM 706 C CA . VAL A 1 96 ? -0.140 -9.037 -17.664 1.00 96.88 96 VAL A CA 1
ATOM 707 C C . VAL A 1 96 ? 0.666 -7.804 -18.075 1.00 96.88 96 VAL A C 1
ATOM 709 O O . VAL A 1 96 ? 0.064 -6.795 -18.447 1.00 96.88 96 VAL A O 1
ATOM 712 N N . PRO A 1 97 ? 2.007 -7.833 -17.989 1.00 96.06 97 PRO A N 1
ATOM 713 C CA . PRO A 1 97 ? 2.821 -6.666 -18.297 1.00 96.06 97 PRO A CA 1
ATOM 714 C C . PRO A 1 97 ? 2.768 -6.324 -19.788 1.00 96.06 97 PRO A C 1
ATOM 716 O O . PRO A 1 97 ? 2.824 -7.211 -20.640 1.00 96.06 97 PRO A O 1
ATOM 719 N N . LEU A 1 98 ? 2.743 -5.032 -20.120 1.00 96.12 98 LEU A N 1
ATOM 720 C CA . LEU A 1 98 ? 2.600 -4.570 -21.507 1.00 96.12 98 LEU A CA 1
ATOM 721 C C . LEU A 1 98 ? 3.759 -4.991 -22.418 1.00 96.12 98 LEU A C 1
ATOM 723 O O . LEU A 1 98 ? 3.535 -5.285 -23.589 1.00 96.12 98 LEU A O 1
ATOM 727 N N . TYR A 1 99 ? 4.981 -5.107 -21.888 1.00 96.06 99 TYR A N 1
ATOM 728 C CA . TYR A 1 99 ? 6.128 -5.590 -22.664 1.00 96.06 99 TYR A CA 1
ATOM 729 C C . TYR A 1 99 ? 5.962 -7.033 -23.168 1.00 96.06 99 TYR A C 1
ATOM 731 O O . TYR A 1 99 ? 6.678 -7.447 -24.073 1.00 96.06 99 TYR A O 1
ATOM 739 N N . SER A 1 100 ? 5.013 -7.812 -22.633 1.00 95.94 100 SER A N 1
ATOM 740 C CA . SER A 1 100 ? 4.690 -9.144 -23.167 1.00 95.94 100 SER A CA 1
ATOM 741 C C . SER A 1 100 ? 4.037 -9.102 -24.552 1.00 95.94 100 SER A C 1
ATOM 743 O O . SER A 1 100 ? 4.101 -10.091 -25.277 1.00 95.94 100 SER A O 1
ATOM 745 N N . LEU A 1 101 ? 3.446 -7.963 -24.926 1.00 96.50 101 LEU A N 1
ATOM 746 C CA . LEU A 1 101 ? 2.804 -7.748 -26.223 1.00 96.50 101 LEU A CA 1
ATOM 747 C C . LEU A 1 101 ? 3.808 -7.330 -27.312 1.00 96.50 101 LEU A C 1
ATOM 749 O O . LEU A 1 101 ? 3.463 -7.305 -28.492 1.00 96.50 101 LEU A O 1
ATOM 753 N N . VAL A 1 102 ? 5.045 -6.993 -26.930 1.00 97.50 102 VAL A N 1
ATOM 754 C CA . VAL A 1 102 ? 6.106 -6.578 -27.854 1.00 97.50 102 VAL A CA 1
ATOM 755 C C . VAL A 1 102 ? 6.771 -7.814 -28.459 1.00 97.50 102 VAL A C 1
ATOM 757 O O . VAL A 1 102 ? 7.244 -8.689 -27.735 1.00 97.50 102 VAL A O 1
ATOM 760 N N . GLN A 1 103 ? 6.813 -7.878 -29.793 1.00 95.81 103 GLN A N 1
ATOM 761 C CA . GLN A 1 103 ? 7.383 -9.016 -30.528 1.00 95.81 103 GLN A CA 1
ATOM 762 C C . GLN A 1 103 ? 8.907 -8.936 -30.668 1.00 95.81 103 GLN A C 1
ATOM 764 O O . GLN A 1 103 ? 9.583 -9.959 -30.610 1.00 95.81 103 GLN A O 1
ATOM 769 N N . ASP A 1 104 ? 9.448 -7.730 -30.856 1.00 97.50 104 ASP A N 1
ATOM 770 C CA . ASP A 1 104 ? 10.889 -7.513 -30.954 1.00 97.50 104 ASP A CA 1
ATOM 771 C C . ASP A 1 104 ? 11.559 -7.664 -29.582 1.00 97.50 104 ASP A C 1
ATOM 773 O O . ASP A 1 104 ? 11.197 -6.987 -28.617 1.00 97.50 104 ASP A O 1
ATOM 777 N N . ASN A 1 105 ? 12.564 -8.535 -29.503 1.00 96.75 105 ASN A N 1
ATOM 778 C CA . ASN A 1 105 ? 13.241 -8.847 -28.246 1.00 96.75 105 ASN A CA 1
ATOM 779 C C . ASN A 1 105 ? 14.008 -7.644 -27.681 1.00 96.75 105 ASN A C 1
ATOM 781 O O . ASN A 1 105 ? 14.043 -7.466 -26.465 1.00 96.75 105 ASN A O 1
ATOM 785 N N . ILE A 1 106 ? 14.596 -6.807 -28.542 1.00 97.62 106 ILE A N 1
ATOM 786 C CA . ILE A 1 106 ? 15.401 -5.656 -28.110 1.00 97.62 106 ILE A CA 1
ATOM 787 C C . ILE A 1 106 ? 14.495 -4.619 -27.438 1.00 97.62 106 ILE A C 1
ATOM 789 O O . ILE A 1 106 ? 14.729 -4.208 -26.302 1.00 97.62 106 ILE A O 1
ATOM 793 N N . THR A 1 107 ? 13.407 -4.256 -28.111 1.00 96.81 107 THR A N 1
ATOM 794 C CA . THR A 1 107 ? 12.403 -3.309 -27.620 1.00 96.81 107 THR A CA 1
ATOM 795 C C . THR A 1 107 ? 11.694 -3.847 -26.381 1.00 96.81 107 THR A C 1
ATOM 797 O O . THR A 1 107 ? 11.431 -3.094 -25.444 1.00 96.81 107 THR A O 1
ATOM 800 N N . LYS A 1 108 ? 11.415 -5.156 -26.335 1.00 97.38 108 LYS A N 1
ATOM 801 C CA . LYS A 1 108 ? 10.815 -5.81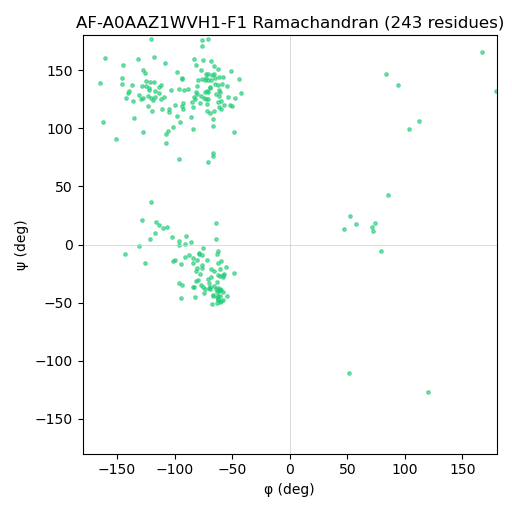5 -25.172 1.00 97.38 108 LYS A CA 1
ATOM 802 C C . LYS A 1 108 ? 11.689 -5.689 -23.926 1.00 97.38 108 LYS A C 1
ATOM 804 O O . LYS A 1 108 ? 11.176 -5.296 -22.878 1.00 97.38 108 LYS A O 1
ATOM 809 N N . GLU A 1 109 ? 12.982 -5.998 -24.022 1.00 96.69 109 GLU A N 1
ATOM 810 C CA . GLU A 1 109 ? 13.886 -5.891 -22.871 1.00 96.69 109 GLU A CA 1
ATOM 811 C C . GLU A 1 109 ? 14.123 -4.429 -22.464 1.00 96.69 109 GLU A C 1
ATOM 813 O O . GLU A 1 109 ? 14.130 -4.138 -21.270 1.00 96.69 109 GLU A O 1
ATOM 818 N N . ALA A 1 110 ? 14.200 -3.495 -23.419 1.00 96.44 110 ALA A N 1
ATOM 819 C CA . ALA A 1 110 ? 14.286 -2.062 -23.120 1.00 96.44 110 ALA A CA 1
ATOM 820 C C . ALA A 1 110 ? 13.030 -1.528 -22.402 1.00 96.44 110 ALA A C 1
ATOM 822 O O . ALA A 1 110 ? 13.122 -0.752 -21.452 1.00 96.44 110 ALA A O 1
ATOM 823 N N . LEU A 1 111 ? 11.836 -1.965 -22.814 1.00 97.31 111 LEU A N 1
ATOM 824 C CA . LEU A 1 111 ? 10.593 -1.578 -22.146 1.00 97.31 111 LEU A CA 1
ATOM 825 C C . LEU A 1 111 ? 10.493 -2.204 -20.752 1.00 97.31 111 LEU A C 1
ATOM 827 O O . LEU A 1 111 ? 10.028 -1.558 -19.812 1.00 97.31 111 LEU A O 1
ATOM 831 N N . LYS A 1 112 ? 10.939 -3.452 -20.599 1.00 96.50 112 LYS A N 1
ATOM 832 C CA . LYS A 1 112 ? 10.998 -4.135 -19.305 1.00 96.50 112 LYS A CA 1
ATOM 833 C C . LYS A 1 112 ? 11.943 -3.416 -18.341 1.00 96.50 112 LYS A C 1
ATOM 835 O O . LYS A 1 112 ? 11.528 -3.152 -17.214 1.00 96.50 112 LYS A O 1
ATOM 840 N N . SER A 1 113 ? 13.157 -3.055 -18.764 1.00 95.62 113 SER A N 1
ATOM 841 C CA . SER A 1 113 ? 14.104 -2.317 -17.916 1.00 95.62 113 SER A CA 1
ATOM 842 C C . SER A 1 113 ? 13.570 -0.934 -17.533 1.00 95.62 113 SER A C 1
ATOM 844 O O . SER A 1 113 ? 13.561 -0.600 -16.349 1.00 95.62 113 SER A O 1
ATOM 846 N N . ALA A 1 114 ? 13.007 -0.183 -18.485 1.00 96.56 114 ALA A N 1
ATOM 847 C CA . ALA A 1 114 ? 12.380 1.112 -18.217 1.00 96.56 114 ALA A CA 1
ATOM 848 C C . ALA A 1 114 ? 11.187 0.996 -17.250 1.00 96.56 114 ALA A C 1
ATOM 850 O O . ALA A 1 114 ? 11.035 1.810 -16.338 1.00 96.56 114 ALA A O 1
ATOM 851 N N . THR A 1 115 ? 10.362 -0.048 -17.394 1.00 96.75 115 THR A N 1
ATOM 852 C CA . THR A 1 115 ? 9.243 -0.315 -16.475 1.00 96.75 115 THR A CA 1
ATOM 853 C C . THR A 1 115 ? 9.759 -0.585 -15.062 1.00 96.75 115 THR A C 1
ATOM 855 O O . THR A 1 115 ? 9.270 0.014 -14.105 1.00 96.75 115 THR A O 1
ATOM 858 N N . MET A 1 116 ? 10.782 -1.432 -14.924 1.00 96.25 116 MET A N 1
ATOM 859 C CA . MET A 1 116 ? 11.400 -1.740 -13.630 1.00 96.25 116 MET A CA 1
ATOM 860 C C . MET A 1 116 ? 12.019 -0.495 -12.982 1.00 96.25 116 MET A C 1
ATOM 862 O O . MET A 1 116 ? 11.780 -0.248 -11.802 1.00 96.25 116 MET A O 1
ATOM 866 N N . SER A 1 117 ? 12.734 0.321 -13.761 1.00 96.62 117 SER A N 1
ATOM 867 C CA . SER A 1 117 ? 13.285 1.609 -13.326 1.00 96.62 117 SER A CA 1
ATOM 868 C C . SER A 1 117 ? 12.194 2.553 -12.815 1.00 96.62 117 SER A C 1
ATOM 870 O O . SER A 1 117 ? 12.308 3.106 -11.721 1.00 96.62 117 SER A O 1
ATOM 872 N N . SER A 1 118 ? 11.097 2.695 -13.566 1.00 96.44 118 SER A N 1
ATOM 873 C CA . SER A 1 118 ? 9.988 3.579 -13.190 1.00 96.44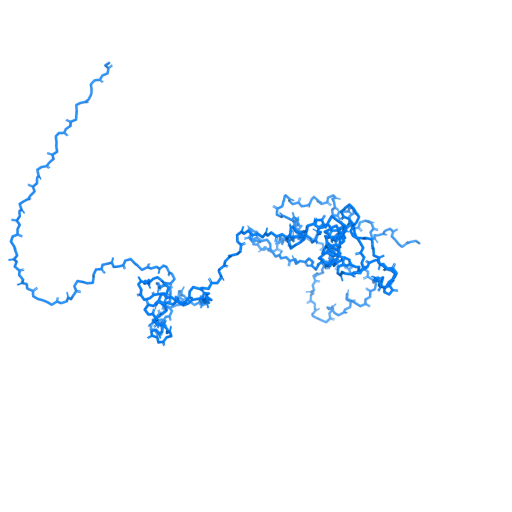 118 SER A CA 1
ATOM 874 C C . SER A 1 118 ? 9.315 3.161 -11.881 1.00 96.44 118 SER A C 1
ATOM 876 O O . SER A 1 118 ? 8.981 4.016 -11.063 1.00 96.44 118 SER A O 1
ATOM 878 N N . TYR A 1 119 ? 9.154 1.853 -11.668 1.00 95.88 119 TYR A N 1
ATOM 879 C CA . TYR A 1 119 ? 8.418 1.319 -10.529 1.00 95.88 119 TYR A CA 1
ATOM 880 C C . TYR A 1 119 ? 9.273 1.255 -9.256 1.00 95.88 119 TYR A C 1
ATOM 882 O O . TYR A 1 119 ? 8.815 1.667 -8.193 1.00 95.88 119 TYR A O 1
ATOM 890 N N . TRP A 1 120 ? 10.516 0.773 -9.354 1.00 96.75 120 TRP A N 1
ATOM 891 C CA . TRP A 1 120 ? 11.381 0.545 -8.189 1.00 96.75 120 TRP A CA 1
ATOM 892 C C . TRP A 1 120 ? 12.346 1.697 -7.903 1.00 96.75 120 TRP A C 1
ATOM 894 O O . TRP A 1 120 ? 12.639 1.976 -6.745 1.00 96.75 120 TRP A O 1
ATOM 904 N N . CYS A 1 121 ? 12.816 2.387 -8.943 1.00 96.94 121 CYS A N 1
ATOM 905 C CA . CYS A 1 121 ? 13.869 3.403 -8.846 1.00 96.94 121 CYS A CA 1
ATOM 906 C C . CYS A 1 121 ? 13.377 4.809 -9.233 1.00 96.94 121 CYS A C 1
ATOM 908 O O . CYS A 1 121 ? 14.180 5.670 -9.602 1.00 96.94 121 CYS A O 1
ATOM 910 N N . ALA A 1 122 ? 12.057 5.031 -9.210 1.00 95.94 122 ALA A N 1
ATOM 911 C CA . ALA A 1 122 ? 11.401 6.297 -9.550 1.00 95.94 122 ALA A CA 1
ATOM 912 C C . ALA A 1 122 ? 11.805 6.883 -10.922 1.00 95.94 122 ALA A C 1
ATOM 914 O O . ALA A 1 122 ? 11.733 8.095 -11.131 1.00 95.94 122 ALA A O 1
ATOM 915 N N . GLY A 1 123 ? 12.263 6.034 -11.848 1.00 96.25 123 GLY A N 1
ATOM 916 C CA . GLY A 1 123 ? 12.747 6.434 -13.171 1.00 96.25 123 GLY A CA 1
ATOM 917 C C . GLY A 1 123 ? 14.100 7.154 -13.174 1.00 96.25 123 GLY A C 1
ATOM 918 O O . GLY A 1 123 ? 14.426 7.793 -14.169 1.00 96.25 123 GLY A O 1
ATOM 919 N N . LYS A 1 124 ? 14.867 7.105 -12.075 1.00 96.81 124 LYS A N 1
ATOM 920 C CA . LYS A 1 124 ? 16.167 7.789 -11.927 1.00 96.81 124 LYS A CA 1
ATOM 921 C C . LYS A 1 124 ? 17.318 6.824 -11.636 1.00 96.81 124 LYS A C 1
ATOM 923 O O . LYS A 1 124 ? 18.181 7.090 -10.793 1.00 96.81 124 LYS A O 1
ATOM 928 N N . GLY A 1 125 ? 17.260 5.651 -12.243 1.00 96.56 125 GLY A N 1
ATOM 929 C CA . GLY A 1 125 ? 18.261 4.613 -12.069 1.00 96.56 125 GLY A CA 1
ATOM 930 C C . GLY A 1 125 ? 17.797 3.274 -12.610 1.00 96.56 125 GLY A C 1
ATOM 931 O O . GLY A 1 125 ? 16.606 3.063 -12.842 1.00 96.56 125 GLY A O 1
ATOM 932 N N . ASP A 1 126 ? 18.737 2.358 -12.768 1.00 96.81 126 ASP A N 1
ATOM 933 C CA . ASP A 1 126 ? 18.479 1.022 -13.293 1.00 96.81 126 ASP A CA 1
ATOM 934 C C . ASP A 1 126 ? 18.343 -0.002 -12.168 1.00 96.81 126 ASP A C 1
ATOM 936 O O . ASP A 1 126 ? 18.998 0.097 -11.129 1.00 96.81 126 ASP A O 1
ATOM 940 N N . VAL A 1 127 ? 17.520 -1.026 -12.387 1.00 97.06 127 VAL A N 1
ATOM 941 C CA . VAL A 1 127 ? 17.452 -2.180 -11.485 1.00 97.06 127 VAL A CA 1
ATOM 942 C C . VAL A 1 127 ? 18.546 -3.172 -11.867 1.00 97.06 127 VAL A C 1
ATOM 944 O O . VAL A 1 127 ? 18.574 -3.660 -12.997 1.00 97.06 127 VAL A O 1
ATOM 947 N N . ILE A 1 128 ? 19.420 -3.490 -10.914 1.00 94.44 128 ILE A N 1
ATOM 948 C CA . ILE A 1 128 ? 20.453 -4.521 -11.035 1.00 94.44 128 ILE A CA 1
ATOM 949 C C . ILE A 1 128 ? 20.232 -5.517 -9.900 1.00 94.44 128 ILE A C 1
ATOM 951 O O . ILE A 1 128 ? 20.254 -5.147 -8.725 1.00 94.44 128 ILE A O 1
ATOM 955 N N . ASP A 1 129 ? 19.977 -6.773 -10.260 1.00 92.00 129 ASP A N 1
ATOM 956 C CA . ASP A 1 129 ? 19.502 -7.809 -9.342 1.00 92.00 129 ASP A CA 1
ATOM 957 C C . ASP A 1 129 ? 18.268 -7.332 -8.552 1.00 92.00 129 ASP A C 1
ATOM 959 O O . ASP A 1 129 ? 17.203 -7.128 -9.135 1.00 92.00 129 ASP A O 1
ATOM 963 N N . ASN A 1 130 ? 18.410 -7.107 -7.243 1.00 93.25 130 ASN A N 1
ATOM 964 C CA . ASN A 1 130 ? 17.337 -6.630 -6.363 1.00 93.25 130 ASN A CA 1
ATOM 965 C C . ASN A 1 130 ? 17.558 -5.187 -5.871 1.00 93.25 130 ASN A C 1
ATOM 967 O O . ASN A 1 130 ? 16.975 -4.783 -4.866 1.00 93.25 130 ASN A O 1
ATOM 971 N N . TRP A 1 131 ? 18.475 -4.437 -6.486 1.00 95.38 131 TRP A N 1
ATOM 972 C CA . TRP A 1 131 ? 18.933 -3.134 -5.998 1.00 95.38 131 TRP A CA 1
ATOM 973 C C . TRP A 1 131 ? 18.814 -2.082 -7.107 1.00 95.38 131 TRP A C 1
ATOM 975 O O . TRP A 1 131 ? 18.917 -2.389 -8.295 1.00 95.38 131 TRP A O 1
ATOM 985 N N . CYS A 1 132 ? 18.599 -0.824 -6.722 1.00 96.94 132 CYS A N 1
ATOM 986 C CA . CYS A 1 132 ? 18.563 0.296 -7.662 1.00 96.94 132 CYS A CA 1
ATOM 987 C C . CYS A 1 132 ? 19.943 0.950 -7.768 1.00 96.94 132 CYS A C 1
ATOM 989 O O . CYS A 1 132 ? 20.453 1.505 -6.793 1.00 96.94 132 CYS A O 1
ATOM 991 N N . ARG A 1 133 ? 20.526 0.948 -8.968 1.00 96.75 133 ARG A N 1
ATOM 992 C CA . ARG A 1 133 ? 21.689 1.767 -9.307 1.00 96.75 133 ARG A CA 1
ATOM 993 C C . ARG A 1 133 ? 21.208 3.158 -9.712 1.00 96.75 133 ARG A C 1
ATOM 995 O O . ARG A 1 133 ? 20.780 3.359 -10.843 1.00 96.75 133 ARG A O 1
ATOM 1002 N N . CYS A 1 134 ? 21.276 4.102 -8.781 1.00 97.00 134 CYS A N 1
ATOM 1003 C CA . CYS A 1 134 ? 20.812 5.468 -9.002 1.00 97.00 134 CYS A CA 1
ATOM 1004 C C . CYS A 1 134 ? 21.713 6.266 -9.958 1.00 97.00 134 CYS A C 1
ATOM 1006 O O . CYS A 1 134 ? 22.942 6.205 -9.866 1.00 97.00 134 CYS A O 1
ATOM 1008 N N . ASP A 1 135 ? 21.090 7.084 -10.805 1.00 96.69 135 ASP A N 1
ATOM 1009 C CA . ASP A 1 135 ? 21.777 8.099 -11.601 1.00 96.69 135 ASP A CA 1
ATOM 1010 C C . ASP A 1 135 ? 22.316 9.224 -10.709 1.00 96.69 135 ASP A C 1
ATOM 1012 O O . ASP A 1 135 ? 21.793 9.495 -9.626 1.00 96.69 135 ASP A O 1
ATOM 1016 N N . LEU A 1 136 ? 23.326 9.954 -11.191 1.00 94.88 136 LEU A N 1
ATOM 1017 C CA . LEU A 1 136 ? 23.943 11.068 -10.454 1.00 94.88 136 LEU A CA 1
ATOM 1018 C C . LEU A 1 136 ? 22.942 12.171 -10.060 1.00 94.88 136 LEU A C 1
ATOM 1020 O O . LEU A 1 136 ? 23.135 12.859 -9.063 1.00 94.88 136 LEU A O 1
ATOM 1024 N N . SER A 1 137 ? 21.853 12.324 -10.815 1.00 93.69 137 SER A N 1
ATOM 1025 C CA . SER A 1 137 ? 20.788 13.298 -10.546 1.00 93.69 137 SER A CA 1
ATOM 1026 C C . SER A 1 137 ? 19.847 12.894 -9.402 1.00 93.69 137 SER A C 1
ATOM 1028 O O . SER A 1 137 ? 19.002 13.690 -8.988 1.00 93.69 137 SER A O 1
ATOM 1030 N N . ALA A 1 138 ? 19.956 11.660 -8.908 1.00 95.69 138 ALA A N 1
ATOM 1031 C CA . ALA A 1 138 ? 19.064 11.093 -7.904 1.00 95.69 138 ALA A CA 1
ATOM 1032 C C . ALA A 1 138 ? 19.666 11.061 -6.495 1.00 95.69 138 ALA A C 1
ATOM 1034 O O . ALA A 1 138 ? 19.061 10.486 -5.592 1.00 95.69 138 ALA A O 1
ATOM 1035 N N . PHE A 1 139 ? 20.846 11.645 -6.299 1.00 95.81 139 PHE A N 1
ATOM 1036 C CA . PHE A 1 139 ? 21.462 11.764 -4.983 1.00 95.81 139 PHE A CA 1
ATOM 1037 C C . PHE A 1 139 ? 20.841 12.928 -4.202 1.00 95.81 139 PHE A C 1
ATOM 1039 O O . PHE A 1 139 ? 20.500 13.970 -4.768 1.00 95.81 139 PHE A O 1
ATOM 1046 N N . SER A 1 140 ? 20.652 12.734 -2.897 1.00 91.88 140 SER A N 1
ATOM 1047 C CA . SER A 1 140 ? 20.188 13.787 -1.992 1.00 91.88 140 SER A CA 1
ATOM 1048 C C . SER A 1 140 ? 21.281 14.839 -1.760 1.00 91.88 140 SER A C 1
ATOM 1050 O O . SER A 1 140 ? 22.416 14.706 -2.218 1.00 91.88 140 SER A O 1
ATOM 1052 N N . LYS A 1 141 ? 20.947 15.891 -1.003 1.00 93.19 141 LYS A N 1
ATOM 1053 C CA . LYS A 1 141 ? 21.909 16.930 -0.597 1.00 93.19 141 LYS A CA 1
ATOM 1054 C C . LYS A 1 141 ? 23.096 16.360 0.187 1.00 93.19 141 LYS A C 1
ATOM 1056 O O . LYS A 1 141 ? 24.188 16.907 0.101 1.00 93.19 141 LYS A O 1
ATOM 1061 N N . ASP A 1 142 ? 22.880 15.247 0.881 1.00 92.50 142 ASP A N 1
ATOM 1062 C CA . ASP A 1 142 ? 23.882 14.568 1.707 1.00 92.50 142 ASP A CA 1
ATOM 1063 C C . ASP A 1 142 ? 24.750 13.591 0.896 1.00 92.50 142 ASP A C 1
ATOM 1065 O O . ASP A 1 142 ? 25.592 12.890 1.449 1.00 92.50 142 ASP A O 1
ATOM 1069 N N . GLY A 1 143 ? 24.537 13.506 -0.424 1.00 93.38 143 GLY A N 1
ATOM 1070 C CA . GLY A 1 143 ? 25.263 12.581 -1.292 1.00 93.38 143 GLY A CA 1
ATOM 1071 C C . GLY A 1 143 ? 24.830 11.123 -1.133 1.00 93.38 143 GLY A C 1
ATOM 1072 O O . GLY A 1 143 ? 25.560 10.224 -1.547 1.00 93.38 143 GLY A O 1
ATOM 1073 N N . LEU A 1 144 ? 23.646 10.869 -0.564 1.00 93.69 144 LEU A N 1
ATOM 1074 C CA . LEU 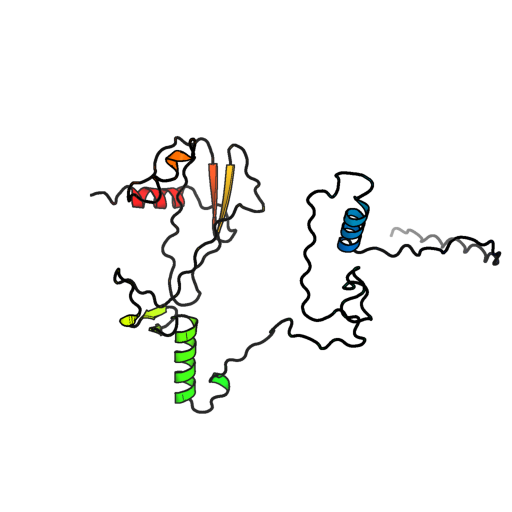A 1 144 ? 23.084 9.525 -0.434 1.00 93.69 144 LEU A CA 1
ATOM 1075 C C . LEU A 1 144 ? 22.150 9.194 -1.612 1.00 93.69 144 LEU A C 1
ATOM 1077 O O . LEU A 1 144 ? 21.427 10.078 -2.085 1.00 93.69 144 LEU A O 1
ATOM 1081 N N . PRO A 1 145 ? 22.126 7.938 -2.096 1.00 95.25 145 PRO A N 1
ATOM 1082 C CA . PRO A 1 145 ? 21.209 7.526 -3.158 1.00 95.25 145 PRO A CA 1
ATOM 1083 C C . PRO A 1 145 ? 19.736 7.690 -2.737 1.00 95.25 145 PRO A C 1
ATOM 1085 O O . PRO A 1 145 ? 19.333 7.165 -1.703 1.00 95.25 145 PRO A O 1
ATOM 1088 N N . ASN A 1 146 ? 18.919 8.376 -3.549 1.00 95.25 146 ASN A N 1
ATOM 1089 C CA . ASN A 1 146 ? 17.500 8.653 -3.256 1.00 95.25 146 ASN A CA 1
ATOM 1090 C C . ASN A 1 146 ? 16.549 8.260 -4.413 1.00 95.25 146 ASN A C 1
ATOM 1092 O O . ASN A 1 146 ? 15.444 8.788 -4.531 1.00 95.25 146 ASN A O 1
ATOM 1096 N N . CYS A 1 147 ? 16.972 7.360 -5.311 1.00 95.81 147 CYS A N 1
ATOM 1097 C CA . CYS A 1 147 ? 16.123 6.900 -6.419 1.00 95.81 147 CYS A CA 1
ATOM 1098 C C . CYS A 1 147 ? 15.095 5.835 -5.994 1.00 95.81 147 CYS A C 1
ATOM 1100 O O . CYS A 1 147 ? 14.001 5.791 -6.546 1.00 95.81 147 CYS A O 1
ATOM 1102 N N . SER A 1 148 ? 15.406 5.001 -4.996 1.00 96.12 148 SER A N 1
ATOM 1103 C CA . SER A 1 148 ? 14.449 4.045 -4.425 1.00 96.12 148 SER A CA 1
ATOM 1104 C C . SER A 1 148 ? 13.733 4.674 -3.226 1.00 96.12 148 SER A C 1
ATOM 1106 O O . SER A 1 148 ? 14.405 5.032 -2.257 1.00 96.12 148 SER A O 1
ATOM 1108 N N . PRO A 1 149 ? 12.395 4.783 -3.228 1.00 91.50 149 PRO A N 1
ATOM 1109 C CA . PRO A 1 149 ? 11.666 5.446 -2.154 1.00 91.50 149 PRO A CA 1
ATOM 1110 C C . PRO A 1 149 ? 11.673 4.614 -0.866 1.00 91.50 149 PRO A C 1
ATOM 1112 O O . PRO A 1 149 ? 11.148 3.502 -0.836 1.00 91.50 149 PRO A O 1
ATOM 1115 N N . LEU A 1 150 ? 12.201 5.180 0.221 1.00 89.06 150 LEU A N 1
ATOM 1116 C CA . LEU A 1 150 ? 12.038 4.632 1.567 1.00 89.06 150 LEU A CA 1
ATOM 1117 C C . LEU A 1 150 ? 10.699 5.108 2.148 1.00 89.06 150 LEU A C 1
ATOM 1119 O O . LEU A 1 150 ? 10.462 6.310 2.282 1.00 89.06 150 LEU A O 1
ATOM 1123 N N . ARG A 1 151 ? 9.794 4.174 2.459 1.00 90.56 151 ARG A N 1
ATOM 1124 C CA . ARG A 1 151 ? 8.493 4.502 3.062 1.00 90.56 151 ARG A CA 1
ATOM 1125 C C . ARG A 1 151 ? 8.662 4.816 4.547 1.00 90.56 151 ARG A C 1
ATOM 1127 O O . ARG A 1 151 ? 9.542 4.276 5.205 1.00 90.56 151 ARG A O 1
ATOM 1134 N N . GLN A 1 152 ? 7.799 5.678 5.079 1.00 90.50 152 GLN A N 1
ATOM 1135 C CA . GLN A 1 152 ? 7.787 5.969 6.509 1.00 90.50 152 GLN A CA 1
ATOM 1136 C C . GLN A 1 152 ? 7.162 4.791 7.276 1.00 90.50 152 GLN A C 1
ATOM 1138 O O . GLN A 1 152 ? 6.037 4.403 6.943 1.00 90.50 152 GLN A O 1
ATOM 1143 N N . PRO A 1 153 ? 7.842 4.226 8.291 1.00 90.12 153 PRO A N 1
ATOM 1144 C CA . PRO A 1 153 ? 7.245 3.201 9.134 1.00 90.12 153 PRO A CA 1
ATOM 1145 C C . PRO A 1 153 ? 6.142 3.807 10.002 1.00 90.12 153 PRO A C 1
ATOM 1147 O O . PRO A 1 153 ? 6.310 4.873 10.595 1.00 90.12 153 PRO A O 1
ATOM 1150 N N . ILE A 1 154 ? 5.006 3.116 10.076 1.00 91.94 154 ILE A N 1
ATOM 1151 C CA . ILE A 1 154 ? 3.873 3.516 10.912 1.00 91.94 154 ILE A CA 1
ATOM 1152 C C . ILE A 1 154 ? 3.951 2.724 12.211 1.00 91.94 154 ILE A C 1
ATOM 1154 O O . ILE A 1 154 ? 3.729 1.512 12.219 1.00 91.94 154 ILE A O 1
ATOM 1158 N N . LEU A 1 155 ? 4.261 3.425 13.298 1.00 88.31 155 LEU A N 1
ATOM 1159 C CA . LEU A 1 155 ? 4.259 2.866 14.642 1.00 88.31 155 LEU A CA 1
ATOM 1160 C C . LEU A 1 155 ? 2.832 2.890 15.202 1.00 88.31 155 LEU A C 1
ATOM 1162 O O . LEU A 1 155 ? 2.182 3.937 15.205 1.00 88.31 155 LEU A O 1
ATOM 1166 N N . ARG A 1 156 ? 2.343 1.745 15.678 1.00 92.00 156 ARG A N 1
ATOM 1167 C CA . ARG A 1 156 ? 0.995 1.593 16.246 1.00 92.00 156 ARG A CA 1
ATOM 1168 C C . ARG A 1 156 ? 1.036 0.851 17.578 1.00 92.00 156 ARG A C 1
ATOM 1170 O O . ARG A 1 156 ? 1.980 0.117 17.849 1.00 92.00 156 ARG A O 1
ATOM 1177 N N . LEU A 1 157 ? -0.008 1.007 18.386 1.00 91.38 157 LEU A N 1
ATOM 1178 C CA . LEU A 1 157 ? -0.238 0.124 19.530 1.00 91.38 157 LEU A CA 1
ATOM 1179 C C . LEU A 1 157 ? -0.575 -1.287 19.036 1.00 91.38 157 LEU A C 1
ATOM 1181 O O . LEU A 1 157 ? -1.227 -1.441 17.999 1.00 91.38 157 LEU A O 1
ATOM 1185 N N . SER A 1 158 ? -0.142 -2.305 19.778 1.00 89.31 158 SER A N 1
ATOM 1186 C CA . SER A 1 158 ? -0.540 -3.682 19.483 1.00 89.31 158 SER A CA 1
ATOM 1187 C C . SER A 1 158 ? -2.054 -3.843 19.663 1.00 89.31 158 SER A C 1
ATOM 1189 O O . SER A 1 158 ? -2.579 -3.478 20.716 1.00 89.31 158 SER A O 1
ATOM 1191 N N . PRO A 1 159 ? -2.779 -4.411 18.683 1.00 90.25 159 PRO A N 1
ATOM 1192 C CA . PRO A 1 159 ? -4.219 -4.623 18.799 1.00 90.25 159 PRO A CA 1
ATOM 1193 C C . PRO A 1 159 ? -4.583 -5.748 19.780 1.00 90.25 159 PRO A C 1
ATOM 1195 O O . PRO A 1 159 ? -5.749 -5.878 20.141 1.00 90.25 159 PRO A O 1
ATOM 1198 N N . TYR A 1 160 ? -3.612 -6.569 20.198 1.00 89.38 160 TYR A N 1
ATOM 1199 C CA . TYR A 1 160 ? -3.829 -7.711 21.094 1.00 89.38 160 TYR A CA 1
ATOM 1200 C C . TYR A 1 160 ? -3.431 -7.428 22.546 1.00 89.38 160 TYR A C 1
ATOM 1202 O O . TYR A 1 160 ? -3.771 -8.210 23.433 1.00 89.38 160 TYR A O 1
ATOM 1210 N N . LEU A 1 161 ? -2.695 -6.340 22.787 1.00 88.75 161 LEU A N 1
ATOM 1211 C CA . LEU A 1 161 ? -2.173 -5.974 24.099 1.00 88.75 161 LEU A CA 1
ATOM 1212 C C . LEU A 1 161 ? -2.571 -4.538 24.424 1.00 88.75 161 LEU A C 1
ATOM 1214 O O . LEU A 1 161 ? -1.909 -3.582 24.016 1.00 88.75 161 LEU A O 1
ATOM 1218 N N . GLU A 1 162 ? -3.655 -4.402 25.184 1.00 90.94 162 GLU A N 1
ATOM 1219 C CA . GLU A 1 162 ? -4.076 -3.107 25.707 1.00 90.94 162 GLU A CA 1
ATOM 1220 C C . GLU A 1 162 ? -3.002 -2.535 26.649 1.00 90.94 162 GLU A C 1
ATOM 1222 O O . GLU A 1 162 ? -2.434 -3.267 27.470 1.00 90.94 162 GLU A O 1
ATOM 1227 N N . PRO A 1 163 ? -2.700 -1.230 26.552 1.00 90.75 163 PRO A N 1
ATOM 1228 C CA . PRO A 1 163 ? -1.725 -0.603 27.427 1.00 90.75 163 PRO A CA 1
ATOM 1229 C C . PRO A 1 163 ? -2.212 -0.619 28.880 1.00 90.75 163 PRO A C 1
ATOM 1231 O O . PRO A 1 163 ? -3.390 -0.420 29.174 1.00 90.75 163 PRO A O 1
ATOM 1234 N N . SER A 1 164 ? -1.275 -0.807 29.805 1.00 88.00 164 SER A N 1
ATOM 1235 C CA . SER A 1 164 ? -1.515 -0.721 31.247 1.00 88.00 164 SER A CA 1
ATOM 1236 C C . SER A 1 164 ? -0.643 0.364 31.871 1.00 88.00 164 SER A C 1
ATOM 1238 O O . SER A 1 164 ? 0.212 0.951 31.212 1.00 88.00 164 SER A O 1
ATOM 1240 N N . SER A 1 165 ? -0.800 0.596 33.175 1.00 84.50 165 SER A N 1
ATOM 1241 C CA . SER A 1 165 ? 0.032 1.549 33.920 1.00 84.50 165 SER A CA 1
ATOM 1242 C C . SER A 1 165 ? 1.531 1.228 33.905 1.00 84.50 165 SER A C 1
ATOM 1244 O O . SER A 1 165 ? 2.327 2.077 34.290 1.00 84.50 165 SER A O 1
ATOM 1246 N N . THR A 1 166 ? 1.924 0.013 33.503 1.00 81.44 166 THR A N 1
ATOM 1247 C CA . THR A 1 166 ? 3.329 -0.425 33.488 1.00 81.44 166 THR A CA 1
ATOM 1248 C C . THR A 1 166 ? 3.772 -1.067 32.177 1.00 81.44 166 THR A C 1
ATOM 1250 O O . THR A 1 166 ? 4.935 -1.451 32.062 1.00 81.44 166 THR A O 1
ATOM 1253 N N . MET A 1 167 ? 2.885 -1.202 31.188 1.00 82.19 167 MET A N 1
ATOM 1254 C CA . MET A 1 167 ? 3.193 -1.878 29.928 1.00 82.19 167 MET A CA 1
ATOM 1255 C C . MET A 1 167 ? 2.582 -1.134 28.752 1.00 82.19 167 MET A C 1
ATOM 1257 O O . MET A 1 167 ? 1.385 -0.855 28.744 1.00 82.19 167 MET A O 1
ATOM 1261 N N . VAL A 1 168 ? 3.401 -0.918 27.725 1.00 85.75 168 VAL A N 1
ATOM 1262 C CA . VAL A 1 168 ? 2.951 -0.464 26.410 1.00 85.75 168 VAL A CA 1
ATOM 1263 C C . VAL A 1 168 ? 3.584 -1.361 25.350 1.00 85.75 168 VAL A C 1
ATOM 1265 O O . VAL A 1 168 ? 4.797 -1.583 25.358 1.00 85.75 168 VAL A O 1
ATOM 1268 N N . ALA A 1 169 ? 2.752 -1.886 24.453 1.00 86.62 169 ALA A N 1
ATOM 1269 C CA . ALA A 1 169 ? 3.165 -2.737 23.346 1.00 86.62 169 ALA A CA 1
ATOM 1270 C C . ALA A 1 169 ? 3.017 -1.988 22.018 1.00 86.62 169 ALA A C 1
ATOM 1272 O O . ALA A 1 169 ? 1.944 -1.461 21.713 1.00 86.62 169 ALA A O 1
ATOM 1273 N N . LEU A 1 170 ? 4.095 -1.953 21.236 1.00 86.12 170 LEU A N 1
ATOM 1274 C CA . LEU A 1 170 ? 4.174 -1.234 19.969 1.00 86.12 170 LEU A CA 1
ATOM 1275 C C . LEU A 1 170 ? 4.515 -2.185 18.822 1.00 86.12 170 LEU A C 1
ATOM 1277 O O . LEU A 1 170 ? 5.375 -3.056 18.955 1.00 86.12 170 LEU A O 1
ATOM 1281 N N . GLU A 1 171 ? 3.863 -1.972 17.684 1.00 87.56 171 GLU A N 1
ATOM 1282 C CA . GLU A 1 171 ? 4.054 -2.736 16.457 1.00 87.56 171 GLU A CA 1
ATOM 1283 C C . GLU A 1 171 ? 4.365 -1.816 15.277 1.00 87.56 171 GLU A C 1
ATOM 1285 O O . GLU A 1 171 ? 3.843 -0.702 15.182 1.00 87.56 171 GLU A O 1
ATOM 1290 N N . TRP A 1 172 ? 5.166 -2.313 14.338 1.00 91.19 172 TRP A N 1
ATOM 1291 C CA . TRP A 1 172 ? 5.322 -1.723 13.011 1.00 91.19 172 TRP A CA 1
ATOM 1292 C C . TRP A 1 172 ? 5.535 -2.814 11.960 1.00 91.19 172 TRP A C 1
ATOM 1294 O O . TRP A 1 172 ? 6.004 -3.918 12.252 1.00 91.19 172 TRP A O 1
ATOM 1304 N N . MET A 1 173 ? 5.175 -2.486 10.721 1.00 89.31 173 MET A N 1
ATOM 1305 C CA . MET A 1 173 ? 5.463 -3.318 9.555 1.00 89.31 173 MET A CA 1
ATOM 1306 C C . MET A 1 173 ? 6.767 -2.862 8.914 1.00 89.31 173 MET A C 1
ATOM 1308 O O . MET A 1 173 ? 7.037 -1.659 8.851 1.00 89.31 173 MET A O 1
ATOM 1312 N N . ASP A 1 174 ? 7.553 -3.819 8.430 1.00 90.50 174 ASP A N 1
ATOM 1313 C CA . ASP A 1 174 ? 8.773 -3.523 7.695 1.00 90.50 174 ASP A CA 1
ATOM 1314 C C . ASP A 1 174 ? 8.457 -2.733 6.416 1.00 90.50 174 ASP A C 1
ATOM 1316 O O . ASP A 1 174 ? 7.531 -3.063 5.670 1.00 90.50 174 ASP A O 1
ATOM 1320 N N . VAL A 1 175 ? 9.212 -1.660 6.190 1.00 92.50 175 VAL A N 1
ATOM 1321 C CA . VAL A 1 175 ? 9.083 -0.789 5.017 1.00 92.50 175 VAL A CA 1
ATOM 1322 C C . VAL A 1 175 ? 10.059 -1.151 3.901 1.00 92.50 175 VAL A C 1
ATOM 1324 O O . VAL A 1 175 ? 10.057 -0.488 2.861 1.00 92.50 175 VAL A O 1
ATOM 1327 N N . GLU A 1 176 ? 10.892 -2.178 4.101 1.00 91.81 176 GLU A N 1
ATOM 1328 C CA . GLU A 1 176 ? 11.822 -2.653 3.085 1.00 91.81 176 GLU A CA 1
ATOM 1329 C C . GLU A 1 176 ? 11.079 -3.166 1.832 1.00 91.81 176 GLU A C 1
ATOM 1331 O O . GLU A 1 176 ? 10.267 -4.093 1.917 1.00 91.81 176 GLU A O 1
ATOM 1336 N N . PRO A 1 177 ? 11.354 -2.607 0.639 1.00 93.25 177 PRO A N 1
ATOM 1337 C CA . PRO A 1 177 ? 10.805 -3.132 -0.600 1.00 93.25 177 PRO A CA 1
ATOM 1338 C C . PRO A 1 177 ? 11.511 -4.424 -1.041 1.00 93.25 177 PRO A C 1
ATOM 1340 O O . PRO A 1 177 ? 12.677 -4.686 -0.733 1.00 93.25 177 PRO A O 1
ATOM 1343 N N . LEU A 1 178 ? 10.818 -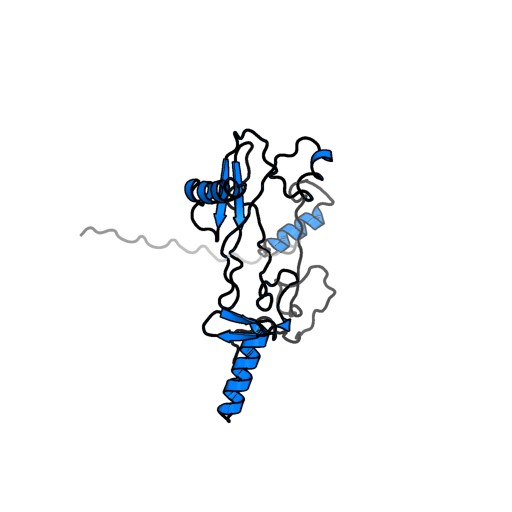5.206 -1.877 1.00 93.25 178 LEU A N 1
ATOM 1344 C CA . LEU A 1 178 ? 11.397 -6.394 -2.519 1.00 93.25 178 LEU A CA 1
ATOM 1345 C C . LEU A 1 178 ? 12.645 -6.047 -3.351 1.00 93.25 178 LEU A C 1
ATOM 1347 O O . LEU A 1 178 ? 13.633 -6.780 -3.313 1.00 93.25 178 LEU A O 1
ATOM 1351 N N . ILE A 1 179 ? 12.597 -4.924 -4.076 1.00 95.44 179 ILE A N 1
ATOM 1352 C CA . ILE A 1 179 ? 13.688 -4.396 -4.902 1.00 95.44 179 ILE A CA 1
ATOM 1353 C C . ILE A 1 179 ? 13.926 -2.933 -4.527 1.00 95.44 179 ILE A C 1
ATOM 1355 O O . ILE A 1 179 ? 12.971 -2.167 -4.404 1.00 95.44 179 ILE A O 1
ATOM 1359 N N . GLY A 1 180 ? 15.194 -2.536 -4.401 1.00 95.06 180 GLY A N 1
ATOM 1360 C CA . GLY A 1 180 ? 15.589 -1.147 -4.177 1.00 95.06 180 GLY A CA 1
ATOM 1361 C C . GLY A 1 180 ? 16.361 -0.956 -2.876 1.00 95.06 180 GLY A C 1
ATOM 1362 O O . GLY A 1 180 ? 17.394 -1.592 -2.670 1.00 95.06 180 GLY A O 1
ATOM 1363 N N . CYS A 1 181 ? 15.902 -0.027 -2.038 1.00 93.19 181 CYS A N 1
ATOM 1364 C CA . CYS A 1 181 ? 16.528 0.283 -0.758 1.00 93.19 181 CYS A CA 1
ATOM 1365 C C . CYS A 1 181 ? 16.441 -0.898 0.218 1.00 93.19 181 CYS A C 1
ATOM 1367 O O . CYS A 1 181 ? 15.548 -1.739 0.132 1.00 93.19 181 CYS A O 1
ATOM 1369 N N . LYS A 1 182 ? 17.398 -0.944 1.146 1.00 92.00 182 LYS A N 1
ATOM 1370 C CA . LYS A 1 182 ? 17.471 -1.938 2.215 1.00 92.00 182 LYS A CA 1
ATOM 1371 C C . LYS A 1 182 ? 17.471 -1.240 3.558 1.00 92.00 182 LYS A C 1
ATOM 1373 O O . LYS A 1 182 ? 18.157 -0.230 3.727 1.00 92.00 182 LYS A O 1
ATOM 1378 N N . VAL A 1 183 ? 16.672 -1.752 4.483 1.00 89.62 183 VAL A N 1
ATOM 1379 C CA . VAL A 1 183 ? 16.534 -1.168 5.810 1.00 89.62 183 VAL A CA 1
ATOM 1380 C C . VAL A 1 183 ? 17.636 -1.742 6.684 1.00 89.62 183 VAL A C 1
ATOM 1382 O O . VAL A 1 183 ? 17.638 -2.920 7.027 1.00 89.62 183 VAL A O 1
ATOM 1385 N N . SER A 1 184 ? 18.607 -0.902 7.033 1.00 88.44 184 SER A N 1
ATOM 1386 C CA . SER A 1 184 ? 19.697 -1.313 7.917 1.00 88.44 184 SER A CA 1
ATOM 1387 C C . SER A 1 184 ? 19.305 -1.278 9.390 1.00 88.44 184 SER A C 1
ATOM 1389 O O . SER A 1 184 ? 19.858 -2.047 10.173 1.00 88.44 184 SER A O 1
ATOM 1391 N N . ASP A 1 185 ? 18.415 -0.356 9.777 1.00 84.94 185 ASP A N 1
ATOM 1392 C CA . ASP A 1 185 ? 18.033 -0.165 11.173 1.00 84.94 185 ASP A CA 1
ATOM 1393 C C . ASP A 1 185 ? 16.698 0.580 11.350 1.00 84.94 185 ASP A C 1
ATOM 1395 O O . ASP A 1 185 ? 16.263 1.310 10.456 1.00 84.94 185 ASP A O 1
ATOM 1399 N N . TYR A 1 186 ? 16.093 0.436 12.533 1.00 82.06 186 TYR A N 1
ATOM 1400 C CA . TYR A 1 186 ? 14.898 1.163 12.971 1.00 82.06 186 TYR A CA 1
ATOM 1401 C C . TYR A 1 186 ? 15.203 1.970 14.231 1.00 82.06 186 TYR A C 1
ATOM 1403 O O . TYR A 1 186 ? 15.443 1.403 15.294 1.00 82.06 186 TYR A O 1
ATOM 1411 N N . ILE A 1 187 ? 15.140 3.300 14.129 1.00 81.25 187 ILE A N 1
ATOM 1412 C CA . ILE A 1 187 ? 15.416 4.196 15.254 1.00 81.25 187 ILE A CA 1
ATOM 1413 C C . ILE A 1 187 ? 14.131 4.536 15.998 1.00 81.25 187 ILE A C 1
ATOM 1415 O O . ILE A 1 187 ? 13.243 5.184 15.448 1.00 81.25 187 ILE A O 1
ATOM 1419 N N . ILE A 1 188 ? 14.050 4.122 17.265 1.00 81.00 188 ILE A N 1
ATOM 1420 C CA . ILE A 1 188 ? 12.909 4.393 18.142 1.00 81.00 188 ILE A CA 1
ATOM 1421 C C . ILE A 1 188 ? 13.379 5.207 19.343 1.00 81.00 188 ILE A C 1
ATOM 1423 O O . ILE A 1 188 ? 14.270 4.794 20.083 1.00 81.00 188 ILE A O 1
ATOM 1427 N N . GLN A 1 189 ? 12.743 6.357 19.548 1.00 79.44 189 GLN A N 1
ATOM 1428 C CA . GLN A 1 189 ? 12.983 7.240 20.684 1.00 79.44 189 GLN A CA 1
ATOM 1429 C C . GLN A 1 189 ? 11.706 7.353 21.518 1.00 79.44 189 GLN A C 1
ATOM 1431 O O . GLN A 1 189 ? 10.606 7.442 20.973 1.00 79.44 189 GLN A O 1
ATOM 1436 N N . HIS A 1 190 ? 11.849 7.353 22.842 1.00 76.69 190 HIS A N 1
ATOM 1437 C CA . HIS A 1 190 ? 10.732 7.506 23.769 1.00 76.69 190 HIS A CA 1
ATOM 1438 C C . HIS A 1 190 ? 11.110 8.465 24.899 1.00 76.69 190 HIS A C 1
ATOM 1440 O O . HIS A 1 190 ? 12.207 8.399 25.451 1.00 76.69 190 HIS A O 1
ATOM 1446 N N . LYS A 1 191 ? 10.184 9.355 25.262 1.00 74.62 191 LYS A N 1
ATOM 1447 C CA . LYS A 1 191 ? 10.315 10.263 26.403 1.00 74.62 191 LYS A CA 1
ATOM 1448 C C . LYS A 1 191 ? 8.966 10.371 27.104 1.00 74.62 191 LYS A C 1
ATOM 1450 O O . LYS A 1 191 ? 7.955 10.630 26.456 1.00 74.62 191 LYS A O 1
ATOM 1455 N N . ARG A 1 192 ? 8.958 10.205 28.429 1.00 74.69 192 ARG A N 1
ATOM 1456 C CA . ARG A 1 192 ? 7.814 10.584 29.262 1.00 74.69 192 ARG A CA 1
ATOM 1457 C C . ARG A 1 192 ? 7.848 12.098 29.443 1.00 74.69 192 ARG A C 1
ATOM 1459 O O . ARG A 1 192 ? 8.851 12.637 29.900 1.00 74.69 192 ARG A O 1
ATOM 1466 N N . VAL A 1 193 ? 6.780 12.769 29.036 1.00 76.81 193 VAL A N 1
ATOM 1467 C CA . VAL A 1 193 ? 6.644 14.221 29.174 1.00 76.81 193 VAL A CA 1
ATOM 1468 C C . VAL A 1 193 ? 5.776 14.497 30.393 1.00 76.81 193 VAL A C 1
ATOM 1470 O O . VAL A 1 193 ? 4.632 14.051 30.444 1.00 76.81 193 VAL A O 1
ATOM 1473 N N . GLU A 1 194 ? 6.330 15.208 31.371 1.00 74.31 194 GLU A N 1
ATOM 1474 C CA . GLU A 1 194 ? 5.609 15.634 32.578 1.00 74.31 194 GLU A CA 1
ATOM 1475 C C . GLU A 1 194 ? 5.024 17.047 32.412 1.00 74.31 194 GLU A C 1
ATOM 1477 O O . GLU A 1 194 ? 3.903 17.294 32.853 1.00 74.31 194 GLU A O 1
ATOM 1482 N N . ASP A 1 195 ? 5.728 17.937 31.699 1.00 72.62 195 ASP A N 1
ATOM 1483 C CA . ASP A 1 195 ? 5.283 19.296 31.364 1.00 72.62 195 ASP A CA 1
ATOM 1484 C C . ASP A 1 195 ? 5.230 19.497 29.827 1.00 72.62 195 ASP A C 1
ATOM 1486 O O . ASP A 1 195 ? 6.237 19.274 29.143 1.00 72.62 195 ASP A O 1
ATOM 1490 N N . PRO A 1 196 ? 4.090 19.938 29.249 1.00 63.06 196 PRO A N 1
ATOM 1491 C CA . PRO A 1 196 ? 3.944 20.229 27.818 1.00 63.06 196 PRO A CA 1
ATOM 1492 C C . PRO A 1 196 ? 4.959 21.229 27.233 1.00 63.06 196 PRO A C 1
ATOM 1494 O O . PRO A 1 196 ? 5.146 21.271 26.017 1.00 63.06 196 PRO A O 1
ATOM 1497 N N . SER A 1 197 ? 5.617 22.043 28.061 1.00 67.25 197 SER A N 1
ATOM 1498 C CA . SER A 1 197 ? 6.659 22.981 27.624 1.00 67.25 197 SER A CA 1
ATOM 1499 C C . SER A 1 197 ? 8.008 22.309 27.315 1.00 67.25 197 SER A C 1
ATOM 1501 O O . SER A 1 197 ? 8.788 22.834 26.519 1.00 67.25 197 SER A O 1
ATOM 1503 N N . GLU A 1 198 ? 8.263 21.103 27.837 1.00 60.22 198 GLU A N 1
ATOM 1504 C CA . GLU A 1 198 ? 9.488 20.332 27.568 1.00 60.22 198 GLU A CA 1
ATOM 1505 C C . GLU A 1 198 ? 9.494 19.611 26.209 1.00 60.22 198 GLU A C 1
ATOM 1507 O O . GLU A 1 198 ? 10.507 19.025 25.807 1.00 60.22 198 GLU A O 1
ATOM 1512 N N . VAL A 1 199 ? 8.360 19.610 25.504 1.00 54.62 199 VAL A N 1
ATOM 1513 C CA . VAL A 1 199 ? 8.148 18.844 24.266 1.00 54.62 199 VAL A CA 1
ATOM 1514 C C . VAL A 1 199 ? 8.993 19.403 23.116 1.00 54.62 199 VAL A C 1
ATOM 1516 O O . VAL A 1 199 ? 9.396 18.658 22.228 1.00 54.62 199 VAL A O 1
ATOM 1519 N N . MET A 1 200 ? 9.313 20.700 23.142 1.00 46.00 200 MET A N 1
ATOM 1520 C CA . MET A 1 200 ? 9.983 21.391 22.034 1.00 46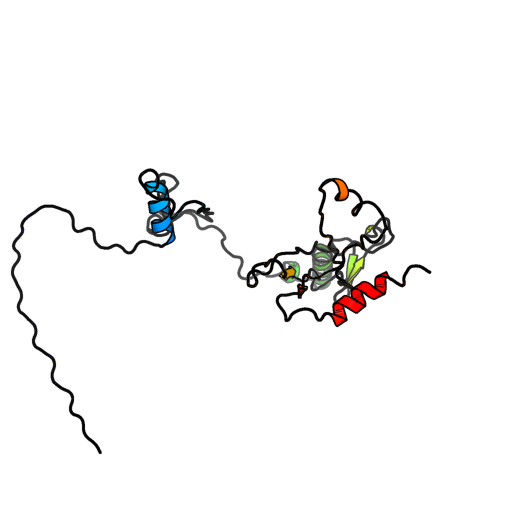.00 200 MET A CA 1
ATOM 1521 C C . MET A 1 200 ? 11.505 21.179 21.988 1.00 46.00 200 MET A C 1
ATOM 1523 O O . MET A 1 200 ? 12.114 21.340 20.931 1.00 46.00 200 MET A O 1
ATOM 1527 N N . TYR A 1 201 ? 12.123 20.780 23.103 1.00 51.16 201 TYR A N 1
ATOM 1528 C CA . TYR A 1 201 ? 13.582 20.685 23.210 1.00 51.16 201 TYR A CA 1
ATOM 1529 C C . TYR A 1 201 ? 14.172 19.372 22.675 1.00 51.16 201 TYR A C 1
ATOM 1531 O O . TYR A 1 201 ? 15.362 19.335 22.408 1.00 51.16 201 TYR A O 1
ATOM 1539 N N . CYS A 1 202 ? 13.372 18.319 22.462 1.00 51.53 202 CYS A N 1
ATOM 1540 C CA . CYS A 1 202 ? 13.885 17.017 21.997 1.00 51.53 202 CYS A CA 1
ATOM 1541 C C . CYS A 1 202 ? 13.914 16.826 20.475 1.00 51.53 202 CYS A C 1
ATOM 1543 O O . CYS A 1 202 ? 14.459 15.833 20.009 1.00 51.53 202 CYS A O 1
ATOM 1545 N N . TRP A 1 203 ? 13.295 17.719 19.698 1.00 43.16 203 TRP A N 1
ATOM 1546 C CA . TRP A 1 203 ? 13.188 17.552 18.240 1.00 43.16 203 TRP A CA 1
ATOM 1547 C C . TRP A 1 203 ? 14.216 18.372 17.450 1.00 43.16 203 TRP A C 1
ATOM 1549 O O . TRP A 1 203 ? 14.371 18.143 16.256 1.00 43.16 203 TRP A O 1
ATOM 1559 N N . ASN A 1 204 ? 14.890 19.334 18.091 1.00 39.53 204 ASN A N 1
ATOM 1560 C CA . ASN A 1 204 ? 15.719 20.345 17.417 1.00 39.53 204 ASN A CA 1
ATOM 1561 C C . ASN A 1 204 ? 17.191 20.359 17.850 1.00 39.53 204 ASN A C 1
ATOM 1563 O O . ASN A 1 204 ? 17.940 21.234 17.421 1.00 39.53 204 ASN A O 1
ATOM 1567 N N . THR A 1 205 ? 17.617 19.427 18.694 1.00 41.16 205 THR A N 1
ATOM 1568 C CA . THR A 1 205 ? 19.015 19.302 19.102 1.00 41.16 205 THR A CA 1
ATOM 1569 C C . THR A 1 205 ? 19.492 17.890 18.803 1.00 41.16 205 THR A C 1
ATOM 1571 O O . THR A 1 205 ? 18.809 16.922 19.122 1.00 41.16 205 THR A O 1
ATOM 1574 N N . ASP A 1 206 ? 20.696 17.768 18.245 1.00 43.81 206 ASP A N 1
ATOM 1575 C CA . ASP A 1 206 ? 21.457 16.510 18.164 1.00 43.81 206 ASP A CA 1
ATOM 1576 C C . ASP A 1 206 ? 21.852 15.970 19.564 1.00 43.81 206 ASP A C 1
ATOM 1578 O O . ASP A 1 206 ? 22.762 15.156 19.694 1.00 43.81 206 ASP A O 1
ATOM 1582 N N . GLU A 1 207 ? 21.185 16.416 20.638 1.00 42.06 207 GLU A N 1
ATOM 1583 C CA . GLU A 1 207 ? 21.397 15.907 21.987 1.00 42.06 207 GLU A CA 1
ATOM 1584 C C . GLU A 1 207 ? 20.482 14.704 22.259 1.00 42.06 207 GLU A C 1
ATOM 1586 O O . GLU A 1 207 ? 19.273 14.762 22.011 1.00 42.06 207 GLU A O 1
ATOM 1591 N N . PRO A 1 208 ? 21.013 13.609 22.833 1.00 41.41 208 PRO A N 1
ATOM 1592 C CA . PRO A 1 208 ? 20.194 12.477 23.225 1.00 41.41 208 PRO A CA 1
ATOM 1593 C C . PRO A 1 208 ? 19.180 12.921 24.285 1.00 41.41 208 PRO A C 1
ATOM 1595 O O . PRO A 1 208 ? 19.566 13.294 25.394 1.00 41.41 208 PRO A O 1
ATOM 1598 N N . CYS A 1 209 ? 17.878 12.814 24.002 1.00 43.56 209 CYS A N 1
ATOM 1599 C CA . CYS A 1 209 ? 16.850 12.945 25.036 1.00 43.56 209 CYS A CA 1
ATOM 1600 C C . CYS A 1 209 ? 16.863 11.728 25.972 1.00 43.56 209 CYS A C 1
ATOM 1602 O O . CYS A 1 209 ? 15.963 10.895 25.974 1.00 43.56 209 CYS A O 1
ATOM 1604 N N . PHE A 1 210 ? 17.905 11.630 26.794 1.00 37.59 210 PHE A N 1
ATOM 1605 C CA . PHE A 1 210 ? 18.016 10.667 27.876 1.00 37.59 210 PHE A CA 1
ATOM 1606 C C . PHE A 1 210 ? 17.821 11.372 29.211 1.00 37.59 210 PHE A C 1
ATOM 1608 O O . PHE A 1 210 ? 18.757 11.897 29.807 1.00 37.59 210 PHE A O 1
ATOM 1615 N N . ARG A 1 211 ? 16.592 11.300 29.727 1.00 33.78 211 ARG A N 1
ATOM 1616 C CA . ARG A 1 211 ? 16.353 11.216 31.172 1.00 33.78 211 ARG A CA 1
ATOM 1617 C C . ARG A 1 211 ? 14.941 10.723 31.460 1.00 33.78 211 ARG A C 1
ATOM 1619 O O . ARG A 1 211 ? 13.964 11.449 31.340 1.00 33.78 211 ARG A O 1
ATOM 1626 N N . SER A 1 212 ? 14.851 9.469 31.878 1.00 30.66 212 SER A N 1
ATOM 1627 C CA . SER A 1 212 ? 13.946 9.033 32.945 1.00 30.66 212 SER A CA 1
ATOM 1628 C C . SER A 1 212 ? 14.369 7.640 33.406 1.00 30.66 212 SER A C 1
ATOM 1630 O O . SER A 1 212 ? 14.783 6.798 32.615 1.00 30.66 212 SER A O 1
ATOM 1632 N N . SER A 1 213 ? 14.332 7.441 34.719 1.00 33.00 213 SER A N 1
ATOM 1633 C CA . SER A 1 213 ? 14.483 6.155 35.393 1.00 33.00 213 SER A CA 1
ATOM 1634 C C . SER A 1 213 ? 13.212 5.340 35.144 1.00 33.00 213 SER A C 1
ATOM 1636 O O . SER A 1 213 ? 12.144 5.755 35.586 1.00 33.00 213 SER A O 1
ATOM 1638 N N . TRP A 1 214 ? 13.298 4.216 34.428 1.00 42.94 214 TRP A N 1
ATOM 1639 C CA . TRP A 1 214 ? 12.122 3.432 34.028 1.00 42.94 214 TRP A CA 1
ATOM 1640 C C . TRP A 1 214 ? 11.762 2.336 35.037 1.00 42.94 214 TRP A C 1
ATOM 1642 O O . TRP A 1 214 ? 12.610 1.546 35.447 1.00 42.94 214 TRP A O 1
ATOM 1652 N N . SER A 1 215 ? 10.466 2.273 35.363 1.00 36.16 215 SER A N 1
ATOM 1653 C CA . SER A 1 215 ? 9.767 1.124 35.964 1.00 36.16 215 SER A CA 1
ATOM 1654 C C . SER A 1 215 ? 8.671 0.565 35.027 1.00 36.16 215 SER A C 1
ATOM 1656 O O . SER A 1 215 ? 7.871 -0.268 35.451 1.00 36.16 215 SER A O 1
ATOM 1658 N N . GLU A 1 216 ? 8.602 1.000 33.765 1.00 51.94 216 GLU A N 1
ATOM 1659 C CA . GLU A 1 216 ? 7.587 0.552 32.797 1.00 51.94 216 GLU A CA 1
ATOM 1660 C C . GLU A 1 216 ? 8.262 -0.286 31.698 1.00 51.94 216 GLU A C 1
ATOM 1662 O O . GLU A 1 216 ? 9.355 0.039 31.231 1.00 51.94 216 GLU A O 1
ATOM 1667 N N . ARG A 1 217 ? 7.636 -1.401 31.313 1.00 60.06 217 ARG A N 1
ATOM 1668 C CA . ARG A 1 217 ? 8.157 -2.373 30.347 1.00 60.06 217 ARG A CA 1
ATOM 1669 C C . ARG A 1 217 ? 7.585 -2.059 28.961 1.00 60.06 217 ARG A C 1
ATOM 1671 O O . ARG A 1 217 ? 6.417 -2.340 28.696 1.00 60.06 217 ARG A O 1
ATOM 1678 N N . LEU A 1 218 ? 8.406 -1.485 28.083 1.00 63.06 218 LEU A N 1
ATOM 1679 C CA . LEU A 1 218 ? 8.077 -1.323 26.664 1.00 63.06 218 LEU A CA 1
ATOM 1680 C C . LEU A 1 218 ? 8.338 -2.636 25.917 1.00 63.06 218 LEU A C 1
ATOM 1682 O O . LEU A 1 218 ? 9.416 -3.217 26.042 1.00 63.06 218 LEU A O 1
ATOM 1686 N N . LEU A 1 219 ? 7.354 -3.094 25.146 1.00 65.56 219 LEU A N 1
ATOM 1687 C CA . LEU A 1 219 ? 7.473 -4.269 24.284 1.00 65.56 219 LEU A CA 1
ATOM 1688 C C . LEU A 1 219 ? 7.383 -3.841 22.820 1.00 65.56 219 LEU A C 1
ATOM 1690 O O . LEU A 1 219 ? 6.461 -3.123 22.434 1.00 65.56 219 LEU A O 1
ATOM 1694 N N . PHE A 1 220 ? 8.334 -4.303 22.013 1.00 72.25 220 PHE A N 1
ATOM 1695 C CA . PHE A 1 220 ? 8.440 -3.962 20.599 1.00 72.25 220 PHE A CA 1
ATOM 1696 C C . PHE A 1 220 ? 8.280 -5.209 19.742 1.00 72.25 220 PHE A C 1
ATOM 1698 O O . PHE A 1 220 ? 8.942 -6.218 19.988 1.00 72.25 220 PHE A O 1
ATOM 1705 N N . PHE A 1 221 ? 7.433 -5.121 18.724 1.00 67.56 221 PHE A N 1
ATOM 1706 C CA . PHE A 1 221 ? 7.141 -6.216 17.808 1.00 67.56 221 PHE A CA 1
ATOM 1707 C C . PHE A 1 221 ? 7.301 -5.727 16.365 1.00 67.56 221 PHE A C 1
ATOM 1709 O O . PHE A 1 221 ? 6.682 -4.746 15.950 1.00 67.56 221 PHE A O 1
ATOM 1716 N N . GLN A 1 222 ? 8.124 -6.425 15.588 1.00 68.94 222 GLN A N 1
ATOM 1717 C CA . GLN A 1 222 ? 8.293 -6.165 14.160 1.00 68.94 222 GLN A CA 1
ATOM 1718 C C . GLN A 1 222 ? 7.525 -7.235 13.383 1.00 68.94 222 GLN A C 1
ATOM 1720 O O . GLN A 1 222 ? 7.639 -8.414 13.704 1.00 68.94 222 GLN A O 1
ATOM 1725 N N . ASN A 1 223 ? 6.741 -6.834 12.379 1.00 75.00 223 ASN A N 1
ATOM 1726 C CA . ASN A 1 223 ? 5.983 -7.748 11.508 1.00 75.00 223 ASN A CA 1
ATOM 1727 C C . ASN A 1 223 ? 4.999 -8.696 12.226 1.00 75.00 223 ASN A C 1
ATOM 1729 O O . ASN A 1 223 ? 4.551 -9.673 11.635 1.00 75.00 223 ASN A O 1
ATOM 1733 N N . GLY A 1 224 ? 4.627 -8.409 13.477 1.00 59.72 224 GLY A N 1
ATOM 1734 C CA . GLY A 1 224 ? 3.761 -9.288 14.273 1.00 59.72 224 GLY A CA 1
ATOM 1735 C C . GLY A 1 224 ? 4.434 -10.579 14.765 1.00 59.72 224 GLY A C 1
ATOM 1736 O O . GLY A 1 224 ? 3.726 -11.462 15.247 1.00 59.72 224 GLY A O 1
ATOM 1737 N N . ASP A 1 225 ? 5.764 -10.691 14.654 1.00 60.38 225 ASP A N 1
ATOM 1738 C CA . ASP A 1 225 ? 6.560 -11.799 15.208 1.00 60.38 225 ASP A CA 1
ATOM 1739 C C . ASP A 1 225 ? 6.745 -11.669 16.735 1.00 60.38 225 ASP A C 1
ATOM 1741 O O . ASP A 1 225 ? 6.322 -10.682 17.328 1.00 60.38 225 ASP A O 1
ATOM 1745 N N . GLU A 1 226 ? 7.383 -12.652 17.393 1.00 53.03 226 GLU A N 1
ATOM 1746 C CA . GLU A 1 226 ? 7.703 -12.620 18.834 1.00 53.03 226 GLU A CA 1
ATOM 1747 C C . GLU A 1 226 ? 8.421 -11.326 19.267 1.00 53.03 226 GLU A C 1
ATOM 1749 O O . GLU A 1 226 ? 9.193 -10.731 18.511 1.00 53.03 226 GLU A O 1
ATOM 1754 N N . ALA A 1 227 ? 8.189 -10.911 20.521 1.00 53.94 227 ALA A N 1
ATOM 1755 C CA . ALA A 1 227 ? 8.748 -9.689 21.097 1.00 53.94 227 ALA A CA 1
ATOM 1756 C C . ALA A 1 227 ? 10.255 -9.570 20.818 1.00 53.94 227 ALA A C 1
ATOM 1758 O O . ALA A 1 227 ? 11.041 -10.468 21.140 1.00 53.94 227 ALA A O 1
ATOM 1759 N N . MET A 1 228 ? 10.669 -8.439 20.246 1.00 54.56 228 MET A N 1
ATOM 1760 C CA . MET A 1 228 ? 12.072 -8.171 19.975 1.00 54.56 228 MET A CA 1
ATOM 1761 C C . MET A 1 228 ? 12.841 -8.191 21.304 1.00 54.56 228 MET A C 1
ATOM 1763 O O . MET A 1 228 ? 12.577 -7.406 22.212 1.00 54.56 228 MET A O 1
ATOM 1767 N N . SER A 1 229 ? 13.775 -9.137 21.429 1.00 44.25 229 SER A N 1
ATOM 1768 C CA . SER A 1 229 ? 14.554 -9.361 22.650 1.00 44.25 229 SER A CA 1
ATOM 1769 C C . SER A 1 229 ? 15.258 -8.082 23.125 1.00 44.25 229 SER A C 1
ATOM 1771 O O . SER A 1 229 ? 15.925 -7.404 22.338 1.00 44.25 229 SER A O 1
ATOM 1773 N N . GLU A 1 230 ? 15.207 -7.813 24.438 1.00 43.56 230 GLU A N 1
ATOM 1774 C CA . GLU A 1 230 ? 15.938 -6.721 25.110 1.00 43.56 230 GLU A CA 1
ATOM 1775 C C . GLU A 1 230 ? 17.430 -6.658 24.735 1.00 43.56 230 GLU A C 1
ATOM 1777 O O . GLU A 1 230 ? 18.060 -5.609 24.863 1.00 43.56 230 GLU A O 1
ATOM 1782 N N . ARG A 1 231 ? 18.027 -7.778 24.304 1.00 40.59 231 ARG A N 1
ATOM 1783 C CA . ARG A 1 231 ? 19.435 -7.856 23.897 1.00 40.59 231 ARG A CA 1
ATOM 1784 C C . ARG A 1 231 ? 19.670 -7.186 22.534 1.00 40.59 231 ARG A C 1
ATOM 1786 O O . ARG A 1 231 ? 20.652 -6.471 22.384 1.00 40.59 231 ARG A O 1
ATOM 1793 N N . LYS A 1 232 ? 18.729 -7.327 21.590 1.00 47.44 232 LYS A N 1
ATOM 1794 C CA . LYS A 1 232 ? 18.755 -6.654 20.275 1.00 47.44 232 LYS A CA 1
ATOM 1795 C C . LYS A 1 232 ? 18.481 -5.150 20.415 1.00 47.44 232 LYS A C 1
ATOM 1797 O O . LYS A 1 232 ? 19.034 -4.345 19.675 1.00 47.44 232 LYS A O 1
ATOM 1802 N N . MET A 1 233 ? 17.699 -4.781 21.432 1.00 48.62 233 MET A N 1
ATOM 1803 C CA . MET A 1 233 ? 17.417 -3.392 21.791 1.00 48.62 233 MET A CA 1
ATOM 1804 C C . MET A 1 233 ? 18.577 -2.701 22.536 1.00 48.62 233 MET A C 1
ATOM 1806 O O . MET A 1 233 ? 18.846 -1.518 22.321 1.00 48.62 233 MET A O 1
ATOM 1810 N N . ARG A 1 234 ? 19.321 -3.437 23.373 1.00 47.56 234 ARG A N 1
ATOM 1811 C CA . ARG A 1 234 ? 20.559 -2.941 24.000 1.00 47.56 234 ARG A CA 1
ATOM 1812 C C . ARG A 1 234 ? 21.666 -2.695 22.976 1.00 47.56 234 ARG A C 1
ATOM 1814 O O . ARG A 1 234 ? 22.227 -1.608 22.987 1.00 47.56 234 ARG A O 1
ATOM 1821 N N . ASP A 1 235 ? 21.876 -3.603 22.021 1.00 45.97 235 ASP A N 1
ATOM 1822 C CA . ASP A 1 235 ? 22.819 -3.384 20.904 1.00 45.97 235 ASP A CA 1
ATOM 1823 C C . ASP A 1 235 ? 22.452 -2.172 20.024 1.00 45.97 235 ASP A C 1
ATOM 1825 O O . ASP A 1 235 ? 23.321 -1.559 19.398 1.00 45.97 235 ASP A O 1
ATOM 1829 N N . PHE A 1 236 ? 21.167 -1.812 19.970 1.00 45.81 236 PHE A N 1
ATOM 1830 C CA . PHE A 1 236 ? 20.681 -0.610 19.294 1.00 45.81 236 PHE A CA 1
ATOM 1831 C C . PHE A 1 236 ? 20.993 0.669 20.098 1.00 45.81 236 PHE A C 1
ATOM 1833 O O . PHE A 1 236 ? 21.473 1.661 19.551 1.00 45.81 236 PHE A O 1
ATOM 1840 N N . THR A 1 237 ? 20.814 0.622 21.420 1.00 43.31 237 THR A N 1
ATOM 1841 C CA . THR A 1 237 ? 21.065 1.765 22.316 1.00 43.31 237 THR A CA 1
ATOM 1842 C C . THR A 1 237 ? 22.563 2.007 22.553 1.00 43.31 237 THR A C 1
ATOM 1844 O O . THR A 1 237 ? 23.012 3.151 22.613 1.00 43.31 237 THR A O 1
ATOM 1847 N N . ASP A 1 238 ? 23.363 0.943 22.647 1.00 40.53 238 ASP A N 1
ATOM 1848 C CA . ASP A 1 238 ? 24.800 1.028 22.926 1.00 40.53 238 ASP A CA 1
ATOM 1849 C C . ASP A 1 238 ? 25.621 1.436 21.689 1.00 40.53 238 ASP A C 1
ATOM 1851 O O . ASP A 1 238 ? 26.658 2.087 21.832 1.00 40.53 238 ASP A O 1
ATOM 1855 N N . ARG A 1 239 ? 25.134 1.177 20.462 1.00 42.59 239 ARG A N 1
ATOM 1856 C CA . ARG A 1 239 ? 25.768 1.688 19.227 1.00 42.59 239 ARG A CA 1
ATOM 1857 C C . ARG A 1 239 ? 25.716 3.211 19.088 1.00 42.59 239 ARG A C 1
ATOM 1859 O O . ARG A 1 239 ? 26.566 3.769 18.398 1.00 42.59 239 ARG A O 1
ATOM 1866 N N . TYR A 1 240 ? 24.778 3.876 19.760 1.00 42.03 240 TYR A N 1
ATOM 1867 C CA . TYR A 1 240 ? 24.682 5.339 19.781 1.00 42.03 240 TYR A CA 1
ATOM 1868 C C . TYR A 1 240 ? 25.392 5.991 20.972 1.00 42.03 240 TYR A C 1
ATOM 1870 O O . TYR A 1 240 ? 25.716 7.169 20.895 1.00 42.03 240 TYR A O 1
ATOM 1878 N N . LYS A 1 241 ? 25.718 5.238 22.030 1.00 40.56 241 LYS A N 1
ATOM 1879 C CA . LYS A 1 241 ? 26.546 5.745 23.141 1.00 40.56 241 LYS A CA 1
ATOM 1880 C C . LYS A 1 241 ? 28.040 5.826 22.818 1.00 40.56 241 LYS A C 1
ATOM 1882 O O . LYS A 1 241 ? 28.764 6.511 23.524 1.00 40.56 241 LYS A O 1
ATOM 1887 N N . ASN A 1 242 ? 28.505 5.129 21.780 1.00 36.34 242 ASN A N 1
ATOM 1888 C CA . ASN A 1 242 ? 29.929 5.022 21.431 1.00 36.34 242 ASN A CA 1
ATOM 1889 C C . ASN A 1 242 ? 30.340 5.837 20.189 1.00 36.34 242 ASN A C 1
ATOM 1891 O O . ASN A 1 242 ? 31.414 5.596 19.642 1.00 36.34 242 ASN A O 1
ATOM 1895 N N . LYS A 1 243 ? 29.507 6.776 19.719 1.00 35.25 243 LYS A N 1
ATOM 1896 C CA . LYS A 1 243 ? 29.872 7.695 18.623 1.00 35.25 243 LYS A CA 1
ATOM 1897 C C . LYS A 1 243 ? 30.386 9.066 19.079 1.00 35.25 243 LYS A C 1
ATOM 1899 O O . LYS A 1 243 ? 30.746 9.860 18.220 1.00 35.25 243 LYS A O 1
ATOM 1904 N N . ASP A 1 244 ? 30.513 9.286 20.386 1.00 37.41 244 ASP A N 1
ATOM 1905 C CA . ASP A 1 244 ? 31.222 10.439 20.949 1.00 37.41 244 ASP A CA 1
ATOM 1906 C C . ASP A 1 244 ? 32.670 10.059 21.313 1.00 37.41 244 ASP A C 1
ATOM 1908 O O . ASP A 1 244 ? 33.005 9.885 22.487 1.00 37.41 244 ASP A O 1
ATOM 1912 N N . VAL A 1 245 ? 33.521 9.901 20.288 1.00 34.91 245 VAL A N 1
ATOM 1913 C CA . VAL A 1 245 ? 34.980 10.142 20.347 1.00 34.91 245 VAL A CA 1
ATOM 1914 C C . VAL A 1 245 ? 35.411 10.823 19.056 1.00 34.91 245 VAL A C 1
ATOM 1916 O O . VAL A 1 245 ? 35.110 10.264 17.977 1.00 34.91 245 VAL A O 1
#